Protein AF-A0AAD5HLY4-F1 (afdb_monomer_lite)

Foldseek 3Di:
DAAFALVCLVVQQVQQAKKKFFVLLVVLVVLVVCLVPPQQVDADPPPRDGDPSVVSVVVSVVSVPDQLLPTAMFIWTFHDWDDDPPKIKTKIFTFPDFQQLLPQLAVVLQVLQLVCNGHVDDDDDPSHRTDDDDPVDPVRIDIDINVCRHPVRRGIGGSDGSLNCCVHVVSQCHPQCNSPQKHQAAQPPCDDAGSNHDADPPCHRAIDGDCSNQVADHDPDPCRRPDPVSVVSSCVSCVVSVHHDDGDD

Secondary structure (DSSP, 8-state):
-EEPPGGGHHHHHHTT-EEEEEHHHHHHHHHHHHHHH-GGG---TTTT----HHHHHHHHHHHHTS-GGGS-EEEEEEEEEEEETTEEEEEEEEP--B--GGG--SHHHHHHHHHHHH---SS--TTSSBPPP-TT-GGGEEEEEGGGSSTT-TTEEES--HHHIIIIISTT--TTTTTSSEEE--TT-SSS-BTTBPPPTT-TT-EEE-HHHH--PPPSSHHHHTSHHHHHHHHHHHHHHT-------

Structure (mmCIF, N/CA/C/O backbone):
data_AF-A0AAD5HLY4-F1
#
_entry.id   AF-A0AAD5HLY4-F1
#
loop_
_atom_site.group_PDB
_atom_site.id
_atom_site.type_symbol
_atom_site.label_atom_id
_atom_site.label_alt_id
_atom_site.label_comp_id
_atom_site.label_asym_id
_atom_site.label_entity_id
_atom_site.label_seq_id
_atom_site.pdbx_PDB_ins_code
_atom_site.Cartn_x
_atom_site.Cartn_y
_atom_site.Cartn_z
_atom_site.occupancy
_atom_site.B_iso_or_equiv
_atom_site.auth_seq_id
_atom_site.auth_comp_id
_atom_site.auth_asym_id
_atom_site.auth_atom_id
_atom_site.pdbx_PDB_model_num
ATOM 1 N N . MET A 1 1 ? 7.751 -3.339 1.195 1.00 89.50 1 MET A N 1
ATOM 2 C CA . MET A 1 1 ? 7.416 -2.556 2.411 1.00 89.50 1 MET A CA 1
ATOM 3 C C . MET A 1 1 ? 7.847 -3.244 3.715 1.00 89.50 1 MET A C 1
ATOM 5 O O . MET A 1 1 ? 8.094 -4.446 3.710 1.00 89.50 1 MET A O 1
ATOM 9 N N . LYS A 1 2 ? 7.939 -2.507 4.837 1.00 91.06 2 LYS A N 1
ATOM 10 C CA . LYS A 1 2 ? 8.235 -3.037 6.190 1.00 91.06 2 LYS A CA 1
ATOM 11 C C . LYS A 1 2 ? 7.186 -2.580 7.203 1.00 91.06 2 LYS A C 1
ATOM 13 O O . LYS A 1 2 ? 6.826 -1.409 7.196 1.00 91.06 2 LYS A O 1
ATOM 18 N N . GLN A 1 3 ? 6.742 -3.460 8.096 1.00 92.12 3 GLN A N 1
ATOM 19 C CA . GLN A 1 3 ? 5.826 -3.091 9.180 1.00 92.12 3 GLN A CA 1
ATOM 20 C C . GLN A 1 3 ? 6.470 -2.060 10.116 1.00 92.12 3 GLN A C 1
ATOM 22 O O . GLN A 1 3 ? 7.649 -2.173 10.466 1.00 92.12 3 GLN A O 1
ATOM 27 N N . VAL A 1 4 ? 5.692 -1.054 10.511 1.00 91.19 4 VAL A N 1
ATOM 28 C CA . VAL A 1 4 ? 6.094 -0.069 11.516 1.00 91.19 4 VAL A CA 1
ATOM 29 C C . VAL A 1 4 ? 6.029 -0.708 12.897 1.00 91.19 4 VAL A C 1
ATOM 31 O O . VAL A 1 4 ? 5.014 -1.288 13.268 1.00 91.19 4 VAL A O 1
ATOM 34 N N . THR A 1 5 ? 7.107 -0.569 13.663 1.00 89.69 5 THR A N 1
ATOM 35 C CA . THR A 1 5 ? 7.159 -0.973 15.073 1.00 89.69 5 THR A CA 1
ATOM 36 C C . THR A 1 5 ? 7.051 0.240 15.991 1.00 89.69 5 THR A C 1
ATOM 38 O O . THR A 1 5 ? 7.403 1.354 15.602 1.00 89.69 5 THR A O 1
ATOM 41 N N . ILE A 1 6 ? 6.665 0.019 17.251 1.00 87.56 6 ILE A N 1
ATOM 42 C CA . ILE A 1 6 ? 6.569 1.073 18.280 1.00 87.56 6 ILE A CA 1
ATOM 43 C C . ILE A 1 6 ? 7.863 1.905 18.374 1.00 87.56 6 ILE A C 1
ATOM 45 O O . ILE A 1 6 ? 7.818 3.132 18.395 1.00 87.56 6 ILE A O 1
ATOM 49 N N . SER A 1 7 ? 9.031 1.255 18.332 1.00 89.19 7 SER A N 1
ATOM 50 C CA . SER A 1 7 ? 10.346 1.920 18.369 1.00 89.19 7 SER A CA 1
ATOM 51 C C . SER A 1 7 ? 10.633 2.846 17.179 1.00 89.19 7 SER A C 1
ATOM 53 O O . SER A 1 7 ? 11.580 3.628 17.213 1.00 89.19 7 SER A O 1
ATOM 55 N N . GLN A 1 8 ? 9.850 2.756 16.103 1.00 91.44 8 GLN A N 1
ATOM 56 C CA . GLN A 1 8 ? 10.029 3.547 14.889 1.00 91.44 8 GLN A CA 1
ATOM 57 C C . GLN A 1 8 ? 9.082 4.748 14.808 1.00 91.44 8 GLN A C 1
ATOM 59 O O . GLN A 1 8 ? 9.294 5.589 13.930 1.00 91.44 8 GLN A O 1
ATOM 64 N N . LEU A 1 9 ? 8.083 4.851 15.694 1.00 91.44 9 LEU A N 1
ATOM 65 C CA . LEU A 1 9 ? 7.039 5.881 15.642 1.00 91.44 9 LEU A CA 1
ATOM 66 C C . LEU A 1 9 ? 7.626 7.299 15.650 1.00 91.44 9 LEU A C 1
ATOM 68 O O . LEU A 1 9 ? 7.352 8.088 14.748 1.00 91.44 9 LEU A O 1
ATOM 72 N N . ASP A 1 10 ? 8.531 7.593 16.584 1.00 93.12 10 ASP A N 1
ATOM 73 C CA . ASP A 1 10 ? 9.193 8.900 16.661 1.00 93.12 10 ASP A CA 1
ATOM 74 C C . ASP A 1 10 ? 9.985 9.225 15.384 1.00 93.12 10 ASP A C 1
ATOM 76 O O . ASP A 1 10 ? 10.015 10.364 14.916 1.00 93.12 10 ASP A O 1
ATOM 80 N N . THR A 1 11 ? 10.596 8.212 14.761 1.00 94.12 11 THR A N 1
ATOM 81 C CA . THR A 1 11 ? 11.377 8.398 13.530 1.00 94.12 11 THR A CA 1
ATOM 82 C C . THR A 1 11 ? 10.491 8.736 12.335 1.00 94.12 11 THR A C 1
ATOM 84 O O . THR A 1 11 ? 10.860 9.615 11.551 1.00 94.12 11 THR A O 1
ATOM 87 N N . ILE A 1 12 ? 9.362 8.040 12.164 1.00 94.38 12 ILE A N 1
ATOM 88 C CA . ILE A 1 12 ? 8.452 8.291 11.035 1.00 94.38 12 ILE A CA 1
ATOM 89 C C . ILE A 1 12 ? 7.750 9.644 11.187 1.00 94.38 12 ILE A C 1
ATOM 91 O O . ILE A 1 12 ? 7.640 10.374 10.205 1.00 94.38 12 ILE A O 1
ATOM 95 N N . VAL A 1 13 ? 7.390 10.032 12.416 1.00 94.12 13 VAL A N 1
ATOM 96 C CA . VAL A 1 13 ? 6.802 11.343 12.729 1.00 94.12 13 VAL A CA 1
ATOM 97 C C . VAL A 1 13 ? 7.808 12.460 12.468 1.00 94.12 13 VAL A C 1
ATOM 99 O O . VAL A 1 13 ? 7.514 13.387 11.717 1.00 94.12 13 VAL A O 1
ATOM 102 N N . LYS A 1 14 ? 9.040 12.346 12.983 1.00 94.00 14 LYS A N 1
ATOM 103 C CA . LYS A 1 14 ? 10.099 13.354 12.782 1.00 94.00 14 LYS A CA 1
ATOM 104 C C . LYS A 1 14 ? 10.417 13.604 11.305 1.00 94.00 14 LYS A C 1
ATOM 106 O O . LYS A 1 14 ? 10.842 14.696 10.939 1.00 94.00 14 LYS A O 1
ATOM 111 N N . ARG A 1 15 ? 10.274 12.581 10.462 1.00 93.12 15 ARG A N 1
ATOM 112 C CA . ARG A 1 15 ? 10.523 12.669 9.014 1.00 93.12 15 ARG A CA 1
ATOM 113 C C . ARG A 1 15 ? 9.285 13.049 8.209 1.00 93.12 15 ARG A C 1
ATOM 115 O O . ARG A 1 15 ? 9.420 13.240 7.001 1.00 93.12 15 ARG A O 1
ATOM 122 N N . ASN A 1 16 ? 8.123 13.126 8.857 1.00 92.62 16 ASN A N 1
ATOM 123 C CA . ASN A 1 16 ? 6.821 13.203 8.210 1.00 92.62 16 ASN A CA 1
ATOM 124 C C . ASN A 1 16 ? 6.684 12.153 7.094 1.00 92.62 16 ASN A C 1
ATOM 126 O O . ASN A 1 16 ? 6.222 12.466 5.999 1.00 92.62 16 ASN A O 1
ATOM 130 N N . GLU A 1 17 ? 7.173 10.937 7.355 1.00 94.81 17 GLU A N 1
ATOM 131 C CA . GLU A 1 17 ? 7.284 9.854 6.373 1.00 94.81 17 GLU A CA 1
ATOM 132 C C . GLU A 1 17 ? 5.894 9.440 5.869 1.00 94.81 17 GLU A C 1
ATOM 134 O O . GLU A 1 17 ? 4.930 9.378 6.641 1.00 94.81 17 GLU A O 1
ATOM 139 N N . VAL A 1 18 ? 5.796 9.151 4.570 1.00 95.88 18 VAL A N 1
ATOM 140 C CA . VAL A 1 18 ? 4.594 8.571 3.971 1.00 95.88 18 VAL A CA 1
ATOM 141 C C . VAL A 1 18 ? 4.610 7.067 4.201 1.00 95.88 18 VAL A C 1
ATOM 143 O O . VAL A 1 18 ? 5.587 6.376 3.915 1.00 95.88 18 VAL A O 1
ATOM 146 N N . CYS A 1 19 ? 3.505 6.571 4.732 1.00 96.06 19 CYS A N 1
ATOM 147 C CA . CYS A 1 19 ? 3.284 5.182 5.078 1.00 96.06 19 CYS A CA 1
ATOM 148 C C . CYS A 1 19 ? 2.056 4.649 4.336 1.00 96.06 19 CYS A C 1
ATOM 150 O O . CYS A 1 19 ? 1.200 5.406 3.873 1.00 96.06 19 CYS A O 1
ATOM 152 N N . LEU A 1 20 ? 1.976 3.329 4.236 1.00 96.31 20 LEU A N 1
ATOM 153 C CA . LEU A 1 20 ? 0.827 2.622 3.699 1.00 96.31 20 LEU A CA 1
ATOM 154 C C . LEU A 1 20 ? 0.031 2.068 4.879 1.00 96.31 20 LEU A C 1
ATOM 156 O O . LEU A 1 20 ? 0.574 1.341 5.711 1.00 96.31 20 LEU A O 1
ATOM 160 N N . LEU A 1 21 ? -1.239 2.443 4.963 1.00 95.69 21 LEU A N 1
ATOM 161 C CA . LEU A 1 21 ? -2.163 2.015 6.001 1.00 95.69 21 LEU A CA 1
ATOM 162 C C . LEU A 1 21 ? -3.153 1.004 5.425 1.00 95.69 21 LEU A C 1
ATOM 164 O O . LEU A 1 21 ? -3.868 1.318 4.472 1.00 95.69 21 LEU A O 1
ATOM 168 N N . ASP A 1 22 ? -3.210 -0.182 6.021 1.00 94.88 22 ASP A N 1
ATOM 169 C CA . ASP A 1 22 ? -4.230 -1.196 5.766 1.00 94.88 22 ASP A CA 1
ATOM 170 C C . ASP A 1 22 ? -5.501 -0.843 6.548 1.00 94.88 22 ASP A C 1
ATOM 172 O O . ASP A 1 22 ? -5.607 -1.085 7.755 1.00 94.88 22 ASP A O 1
ATOM 176 N N . MET A 1 23 ? -6.465 -0.221 5.868 1.00 93.19 23 MET A N 1
ATOM 177 C CA . MET A 1 23 ? -7.727 0.182 6.489 1.00 93.19 23 MET A CA 1
ATOM 178 C C . MET A 1 23 ? -8.576 -1.030 6.860 1.00 93.19 23 MET A C 1
ATOM 180 O O . MET A 1 23 ? -9.264 -0.987 7.877 1.00 93.19 23 MET A O 1
ATOM 184 N N . THR A 1 24 ? -8.513 -2.107 6.074 1.00 92.44 24 THR A N 1
ATOM 185 C CA . THR A 1 24 ? -9.269 -3.336 6.338 1.00 92.44 24 THR A CA 1
ATOM 186 C C . THR A 1 24 ? -8.817 -3.953 7.658 1.00 92.44 24 THR A C 1
ATOM 188 O O . THR A 1 24 ? -9.631 -4.133 8.566 1.00 92.44 24 THR A O 1
ATOM 191 N N . HIS A 1 25 ? -7.512 -4.179 7.829 1.00 91.38 25 HIS A N 1
ATOM 192 C CA . HIS A 1 25 ? -6.977 -4.687 9.092 1.00 91.38 25 HIS A CA 1
ATOM 193 C C . HIS A 1 25 ? -7.184 -3.719 10.259 1.00 91.38 25 HIS A C 1
ATOM 195 O O . HIS A 1 25 ? -7.465 -4.173 11.370 1.00 91.38 25 HIS A O 1
ATOM 201 N N . LEU A 1 26 ? -7.078 -2.401 10.040 1.00 91.50 26 LEU A N 1
ATOM 202 C CA . LEU A 1 26 ? -7.375 -1.416 11.083 1.00 91.50 26 LEU A CA 1
ATOM 203 C C . LEU A 1 26 ? -8.807 -1.577 11.605 1.00 91.50 26 LEU A C 1
ATOM 205 O O . LEU A 1 26 ? -9.018 -1.621 12.819 1.00 91.50 26 LEU A O 1
ATOM 209 N N . THR A 1 27 ? -9.778 -1.699 10.699 1.00 90.06 27 THR A N 1
ATOM 210 C CA . THR A 1 27 ? -11.188 -1.900 11.041 1.00 90.06 27 THR A CA 1
ATOM 211 C C . THR A 1 27 ? -11.404 -3.224 11.768 1.00 90.06 27 THR A C 1
ATOM 213 O O . THR A 1 27 ? -12.055 -3.230 12.812 1.00 90.06 27 THR A O 1
ATOM 216 N N . ILE A 1 28 ? -10.817 -4.325 11.288 1.00 90.94 28 ILE A N 1
ATOM 217 C CA . ILE A 1 28 ? -10.913 -5.639 11.945 1.00 90.94 28 ILE A CA 1
ATOM 218 C C . ILE A 1 28 ? -10.385 -5.562 13.381 1.00 90.94 28 ILE A C 1
ATOM 220 O O . ILE A 1 28 ? -11.069 -5.968 14.318 1.00 90.94 28 ILE A O 1
ATOM 224 N N . GLN A 1 29 ? -9.202 -4.977 13.583 1.00 88.94 29 GLN A N 1
ATOM 225 C CA . GLN A 1 29 ? -8.593 -4.859 14.911 1.00 88.94 29 GLN A CA 1
ATOM 226 C C . GLN A 1 29 ? -9.384 -3.936 15.843 1.00 88.94 29 GLN A C 1
ATOM 228 O O . GLN A 1 29 ? -9.479 -4.196 17.046 1.00 88.94 29 GLN A O 1
ATOM 233 N N . PHE A 1 30 ? -9.983 -2.873 15.304 1.00 86.94 30 PHE A N 1
ATOM 234 C CA . PHE A 1 30 ? -10.888 -2.014 16.059 1.00 86.94 30 PHE A CA 1
ATOM 235 C C . PHE A 1 30 ? -12.121 -2.789 16.544 1.00 86.94 30 PHE A C 1
ATOM 237 O O . PHE A 1 30 ? -12.419 -2.771 17.741 1.00 86.94 30 PHE A O 1
ATOM 244 N N . VAL A 1 31 ? -12.797 -3.515 15.647 1.00 88.44 31 VAL A N 1
ATOM 245 C CA . VAL A 1 31 ? -13.983 -4.318 15.986 1.00 88.44 31 VAL A CA 1
ATOM 246 C C . VAL A 1 31 ? -13.622 -5.425 16.974 1.00 88.44 31 VAL A C 1
ATOM 248 O O . VAL A 1 31 ? -14.302 -5.570 17.985 1.00 88.44 31 VAL A O 1
ATOM 251 N N . LYS A 1 32 ? -12.511 -6.140 16.762 1.00 88.75 32 LYS A N 1
ATOM 252 C CA . LYS A 1 32 ? -12.014 -7.186 17.668 1.00 88.75 32 LYS A CA 1
ATOM 253 C C . LYS A 1 32 ? -11.836 -6.676 19.094 1.00 88.75 32 LYS A C 1
ATOM 255 O O . LYS A 1 32 ? -12.294 -7.302 20.045 1.00 88.75 32 LYS A O 1
ATOM 260 N N . ARG A 1 33 ? -11.232 -5.498 19.264 1.00 85.25 33 ARG A N 1
ATOM 261 C CA . ARG A 1 33 ? -11.099 -4.872 20.589 1.00 85.25 33 ARG A CA 1
ATOM 262 C C . ARG A 1 33 ? -12.443 -4.494 21.194 1.00 85.25 33 ARG A C 1
ATOM 264 O O . ARG A 1 33 ? -12.642 -4.699 22.388 1.00 85.25 33 ARG A O 1
ATOM 271 N N . LEU A 1 34 ? -13.350 -3.942 20.392 1.00 86.19 34 LEU A N 1
ATOM 272 C CA . LEU A 1 34 ? -14.680 -3.568 20.861 1.00 86.19 34 LEU A CA 1
ATOM 273 C C . LEU A 1 34 ? -15.459 -4.795 21.350 1.00 86.19 34 LEU A C 1
ATOM 275 O O . LEU A 1 34 ? -16.027 -4.754 22.437 1.00 86.19 34 LEU A O 1
ATOM 279 N N . VAL A 1 35 ? -15.413 -5.895 20.598 1.00 87.19 35 VAL A N 1
ATOM 280 C CA . VAL A 1 35 ? -16.018 -7.183 20.958 1.00 87.19 35 VAL A CA 1
ATOM 281 C C . VAL A 1 35 ? -15.414 -7.746 22.248 1.00 87.19 35 VAL A C 1
ATOM 283 O O . VAL A 1 35 ? -16.162 -8.170 23.122 1.00 87.19 35 VAL A O 1
ATOM 286 N N . ASN A 1 36 ? -14.089 -7.688 22.419 1.00 84.75 36 ASN A N 1
ATOM 287 C CA . ASN A 1 36 ? -13.412 -8.236 23.604 1.00 84.75 36 ASN A CA 1
ATOM 288 C C . ASN A 1 36 ? -13.731 -7.492 24.898 1.00 84.75 36 ASN A C 1
ATOM 290 O O . ASN A 1 36 ? -13.755 -8.094 25.968 1.00 84.75 36 ASN A O 1
ATOM 294 N N . HIS A 1 37 ? -13.927 -6.178 24.817 1.00 82.81 37 HIS A N 1
ATOM 295 C CA . HIS A 1 37 ? -14.143 -5.351 26.001 1.00 82.81 37 HIS A CA 1
ATOM 296 C C . HIS A 1 37 ? -15.617 -5.062 26.265 1.00 82.81 37 HIS A C 1
ATOM 298 O O . HIS A 1 37 ? -16.015 -4.877 27.413 1.00 82.81 37 HIS A O 1
ATOM 304 N N . SER A 1 38 ? -16.430 -4.936 25.219 1.00 79.50 38 SER A N 1
ATOM 305 C CA . SER A 1 38 ? -17.813 -4.472 25.324 1.00 79.50 38 SER A CA 1
ATOM 306 C C . SER A 1 38 ? -18.619 -4.862 24.076 1.00 79.50 38 SER A C 1
ATOM 308 O O . SER A 1 38 ? -19.022 -3.986 23.306 1.00 79.50 38 SER A O 1
ATOM 310 N N . PRO A 1 39 ? -18.923 -6.158 23.870 1.00 72.12 39 PRO A N 1
ATOM 311 C CA . PRO A 1 39 ? -19.647 -6.616 22.679 1.00 72.12 39 PRO A CA 1
ATOM 312 C C . PRO A 1 39 ? -21.056 -6.005 22.586 1.00 72.12 39 PRO A C 1
ATOM 314 O O . PRO A 1 39 ? -21.596 -5.825 21.498 1.00 72.12 39 PRO A O 1
ATOM 317 N N . GLY A 1 40 ? -21.623 -5.577 23.722 1.00 70.50 40 GLY A N 1
ATOM 318 C CA . GLY A 1 40 ? -22.885 -4.839 23.782 1.00 70.50 40 GLY A CA 1
ATOM 319 C C . GLY A 1 40 ? -22.879 -3.461 23.103 1.00 70.50 40 GLY A C 1
ATOM 320 O O . GLY A 1 40 ? -23.954 -2.898 22.894 1.00 70.50 40 GLY A O 1
ATOM 321 N N . ASN A 1 41 ? -21.710 -2.931 22.732 1.00 72.25 41 ASN A N 1
ATOM 322 C CA . ASN A 1 41 ? -21.588 -1.668 22.001 1.00 72.25 41 ASN A CA 1
ATOM 323 C C . ASN A 1 41 ? -21.820 -1.819 20.493 1.00 72.25 41 ASN A C 1
ATOM 325 O O . ASN A 1 41 ? -21.889 -0.809 19.795 1.00 72.25 41 ASN A O 1
ATOM 329 N N . ILE A 1 42 ? -21.954 -3.048 19.982 1.00 77.31 42 ILE A N 1
ATOM 330 C CA . ILE A 1 42 ? -22.309 -3.287 18.585 1.00 77.31 42 ILE A CA 1
ATOM 331 C C . ILE A 1 42 ? -23.747 -3.789 18.527 1.00 77.31 42 ILE A C 1
ATOM 333 O O . ILE A 1 42 ? -24.043 -4.942 18.842 1.00 77.31 42 ILE A O 1
ATOM 337 N N . ALA A 1 43 ? -24.652 -2.896 18.140 1.00 78.56 43 ALA A N 1
ATOM 338 C CA . ALA A 1 43 ? -26.074 -3.183 18.058 1.00 78.56 43 ALA A CA 1
ATOM 339 C C . ALA A 1 43 ? -26.682 -2.621 16.772 1.00 78.56 43 ALA A C 1
ATOM 341 O O . ALA A 1 43 ? -26.204 -1.635 16.206 1.00 78.56 43 ALA A O 1
ATOM 342 N N . THR A 1 44 ? -27.765 -3.243 16.310 1.00 75.19 44 THR A N 1
ATOM 343 C CA . THR A 1 44 ? -28.523 -2.740 15.165 1.00 75.19 44 THR A CA 1
ATOM 344 C C . THR A 1 44 ? -29.189 -1.411 15.508 1.00 75.19 44 THR A C 1
ATOM 346 O O . THR A 1 44 ? -29.778 -1.243 16.578 1.00 75.19 44 THR A O 1
ATOM 349 N N . LYS A 1 45 ? -29.173 -0.473 14.553 1.00 76.69 45 LYS A N 1
ATOM 350 C CA . LYS A 1 45 ? -29.839 0.833 14.696 1.00 76.69 45 LYS A CA 1
ATOM 351 C C . LYS A 1 45 ? -31.342 0.690 14.976 1.00 76.69 45 LYS A C 1
ATOM 353 O O . LYS A 1 45 ? -31.907 1.478 15.724 1.00 76.69 45 LYS A O 1
ATOM 358 N N . GLN A 1 46 ? -31.983 -0.327 14.394 1.00 73.88 46 GLN A N 1
ATOM 359 C CA . GLN A 1 46 ? -33.376 -0.682 14.666 1.00 73.88 46 GLN A CA 1
ATOM 360 C C . GLN A 1 46 ? -33.448 -1.849 15.657 1.00 73.88 46 GLN A C 1
ATOM 362 O O . GLN A 1 46 ? -32.936 -2.935 15.386 1.00 73.88 46 GLN A O 1
ATOM 367 N N . GLY A 1 47 ? -34.094 -1.626 16.802 1.00 72.94 47 GLY A N 1
ATOM 368 C CA . GLY A 1 47 ? -34.405 -2.665 17.790 1.00 72.94 47 GLY A CA 1
ATOM 369 C C . GLY A 1 47 ? -33.269 -3.062 18.736 1.00 72.94 47 GLY A C 1
ATOM 370 O O . GLY A 1 47 ? -33.484 -3.957 19.546 1.00 72.94 47 GLY A O 1
ATOM 371 N N . ASN A 1 48 ? -32.091 -2.422 18.658 1.00 81.38 48 ASN A N 1
ATOM 372 C CA . ASN A 1 48 ? -30.946 -2.669 19.550 1.00 81.38 48 ASN A CA 1
ATOM 373 C C . ASN A 1 48 ? -30.559 -4.161 19.643 1.00 81.38 48 ASN A C 1
ATOM 375 O O . ASN A 1 48 ? -30.145 -4.652 20.696 1.00 81.38 48 ASN A O 1
ATOM 379 N N . LYS A 1 49 ? -30.734 -4.906 18.544 1.00 82.62 49 LYS A N 1
ATOM 380 C CA . LYS A 1 49 ? -30.390 -6.326 18.497 1.00 82.62 49 LYS A CA 1
ATOM 381 C C . LYS A 1 49 ? -28.876 -6.460 18.481 1.00 82.62 49 LYS A C 1
ATOM 383 O O . LYS A 1 49 ? -28.186 -5.695 17.806 1.00 82.62 49 LYS A O 1
ATOM 388 N N . ARG A 1 50 ? -28.374 -7.443 19.219 1.00 84.69 50 ARG A N 1
ATOM 389 C CA . ARG A 1 50 ? -26.947 -7.730 19.367 1.00 84.69 50 ARG A CA 1
ATOM 390 C C . ARG A 1 50 ? -26.688 -9.148 18.894 1.00 84.69 50 ARG A C 1
ATOM 392 O O . ARG A 1 50 ? -27.493 -10.037 19.165 1.00 84.69 50 ARG A O 1
ATOM 399 N N . LEU A 1 51 ? -25.579 -9.341 18.194 1.00 83.50 51 LEU A N 1
ATOM 400 C CA . LEU A 1 51 ? -25.098 -10.684 17.903 1.00 83.50 51 LEU A CA 1
ATOM 401 C C . LEU A 1 51 ? -24.483 -11.288 19.176 1.00 83.50 51 LEU A C 1
ATOM 403 O O . LEU A 1 51 ? -23.852 -10.548 19.942 1.00 83.50 51 LEU A O 1
ATOM 407 N N . PRO A 1 52 ? -24.649 -12.602 19.407 1.00 86.94 52 PRO A N 1
ATOM 408 C CA . PRO A 1 52 ? -23.877 -13.332 20.404 1.00 86.94 52 PRO A CA 1
ATOM 409 C C . PRO A 1 52 ? -22.373 -13.150 20.189 1.00 86.94 52 PRO A C 1
ATOM 411 O O . PRO A 1 52 ? -21.912 -12.901 19.071 1.00 86.94 52 PRO A O 1
ATOM 414 N N . LEU A 1 53 ? -21.602 -13.281 21.267 1.00 85.94 53 LEU A N 1
ATOM 415 C CA . LEU A 1 53 ? -20.151 -13.107 21.230 1.00 85.94 53 LEU A CA 1
ATOM 416 C C . LEU A 1 53 ? -19.491 -14.116 20.276 1.00 85.94 53 LEU A C 1
ATOM 418 O O . LEU A 1 53 ? -18.577 -13.768 19.537 1.00 85.94 53 LEU A O 1
ATOM 422 N N . GLU A 1 54 ? -19.998 -15.342 20.246 1.00 88.38 54 GLU A N 1
ATOM 423 C CA . GLU A 1 54 ? -19.537 -16.442 19.400 1.00 88.38 54 GLU A CA 1
ATOM 424 C C . GLU A 1 54 ? -19.648 -16.086 17.911 1.00 88.38 54 GLU A C 1
ATOM 426 O O . GLU A 1 54 ? -18.693 -16.262 17.159 1.00 88.38 54 GLU A O 1
ATOM 431 N N . MET A 1 55 ? -20.765 -15.473 17.502 1.00 89.88 55 MET A N 1
ATOM 432 C CA . MET A 1 55 ? -20.951 -15.021 16.118 1.00 89.88 55 MET A CA 1
ATOM 433 C C . MET A 1 55 ? -19.974 -13.903 15.744 1.00 89.88 55 MET A C 1
ATOM 435 O O . MET A 1 55 ? -19.492 -13.857 14.615 1.00 89.88 55 MET A O 1
ATOM 439 N N . TRP A 1 56 ? -19.642 -13.007 16.680 1.00 90.19 56 TRP A N 1
ATOM 440 C CA . TRP A 1 56 ? -18.611 -11.997 16.433 1.00 90.19 56 TRP A CA 1
ATOM 441 C C . TRP A 1 56 ? -17.240 -12.619 16.185 1.00 90.19 56 TRP A C 1
ATOM 443 O O . TRP A 1 56 ? -16.520 -12.155 15.302 1.00 90.19 56 TRP A O 1
ATOM 453 N N . TRP A 1 57 ? -16.881 -13.663 16.932 1.00 89.62 57 TRP A N 1
ATOM 454 C CA . TRP A 1 57 ? -15.621 -14.372 16.732 1.00 89.62 57 TRP A CA 1
ATOM 455 C C . TRP A 1 57 ? -15.544 -15.053 15.369 1.00 89.62 57 TRP A C 1
ATOM 457 O O . TRP A 1 57 ? -14.512 -14.947 14.712 1.00 89.62 57 TRP A O 1
ATOM 467 N N . GLU A 1 58 ? -16.632 -15.675 14.913 1.00 92.06 58 GLU A N 1
ATOM 468 C CA . GLU A 1 58 ? -16.705 -16.264 13.571 1.00 92.06 58 GLU A CA 1
ATOM 469 C C . GLU A 1 58 ? -16.562 -15.202 12.474 1.00 92.06 58 GLU A C 1
ATOM 471 O O . GLU A 1 58 ? -15.737 -15.356 11.575 1.00 92.06 58 GLU A O 1
ATOM 476 N N . ILE A 1 59 ? -17.289 -14.083 12.583 1.00 91.06 59 ILE A N 1
ATOM 477 C CA . ILE A 1 59 ? -17.194 -12.965 11.630 1.00 91.06 59 ILE A CA 1
ATOM 478 C C . ILE A 1 59 ? -15.767 -12.412 11.576 1.00 91.06 59 ILE A C 1
ATOM 480 O O . ILE A 1 59 ? -15.245 -12.152 10.492 1.00 91.06 59 ILE A O 1
ATOM 484 N N . LEU A 1 60 ? -15.124 -12.225 12.731 1.00 90.88 60 LEU A N 1
ATOM 485 C CA . LEU A 1 60 ? -13.749 -11.732 12.799 1.00 90.88 60 LEU A CA 1
ATOM 486 C C . LEU A 1 60 ? -12.761 -12.733 12.202 1.00 90.88 60 LEU A C 1
ATOM 488 O O . LEU A 1 60 ? -11.884 -12.314 11.454 1.00 90.88 60 LEU A O 1
ATOM 492 N N . ALA A 1 61 ? -12.925 -14.030 12.470 1.00 90.62 61 ALA A N 1
ATOM 493 C CA . ALA A 1 61 ? -12.101 -15.069 11.860 1.00 90.62 61 ALA A CA 1
ATOM 494 C C . ALA A 1 61 ? -12.241 -15.062 10.330 1.00 90.62 61 ALA A C 1
ATOM 496 O O . ALA A 1 61 ? -11.244 -15.130 9.619 1.00 90.62 61 ALA A O 1
ATOM 497 N N . TRP A 1 62 ? -13.462 -14.907 9.810 1.00 90.75 62 TRP A N 1
ATOM 498 C CA . TRP A 1 62 ? -13.707 -14.804 8.370 1.00 90.75 62 TRP A CA 1
ATOM 499 C C . TRP A 1 62 ? -13.093 -13.543 7.772 1.00 90.75 62 TRP A C 1
ATOM 501 O O . TRP A 1 62 ? -12.455 -13.606 6.724 1.00 90.75 62 TRP A O 1
ATOM 511 N N . ALA A 1 63 ? -13.229 -12.407 8.455 1.00 89.81 63 ALA A N 1
ATOM 512 C CA . ALA A 1 63 ? -12.624 -11.159 8.018 1.00 89.81 63 ALA A CA 1
ATOM 513 C C . ALA A 1 63 ? -11.086 -11.242 8.006 1.00 89.81 63 ALA A C 1
ATOM 515 O O . ALA A 1 63 ? -10.464 -10.742 7.072 1.00 89.81 63 ALA A O 1
ATOM 516 N N . GLU A 1 64 ? -10.471 -11.904 8.990 1.00 87.88 64 GLU A N 1
ATOM 517 C CA . GLU A 1 64 ? -9.018 -12.131 9.063 1.00 87.88 64 GLU A CA 1
ATOM 518 C C . GLU A 1 64 ? -8.499 -13.089 7.971 1.00 87.88 64 GLU A C 1
ATOM 520 O O . GLU A 1 64 ? -7.328 -13.007 7.607 1.00 87.88 64 GLU A O 1
ATOM 525 N N . MET A 1 65 ? -9.354 -13.954 7.411 1.00 87.56 65 MET A N 1
ATOM 526 C CA . MET A 1 65 ? -9.023 -14.821 6.267 1.00 87.56 65 MET A CA 1
ATOM 527 C C . MET A 1 65 ? -9.108 -14.111 4.907 1.00 87.56 65 MET A C 1
ATOM 529 O O . MET A 1 65 ? -8.809 -14.726 3.882 1.00 87.56 65 MET A O 1
ATOM 533 N N . THR A 1 66 ? -9.522 -12.841 4.867 1.00 85.31 66 THR A N 1
ATOM 534 C CA . THR A 1 66 ? -9.616 -12.083 3.613 1.00 85.31 66 THR A CA 1
ATOM 535 C C . THR A 1 66 ? -8.245 -11.999 2.941 1.00 85.31 66 THR A C 1
ATOM 537 O O . THR A 1 66 ? -7.245 -11.678 3.581 1.00 85.31 66 THR A O 1
ATOM 540 N N . ASP A 1 67 ? -8.197 -12.273 1.634 1.00 83.31 67 ASP A N 1
ATOM 541 C CA . ASP A 1 67 ? -6.970 -12.121 0.850 1.00 83.31 67 ASP A CA 1
ATOM 542 C C . ASP A 1 67 ? -6.473 -10.657 0.937 1.00 83.31 67 ASP A C 1
ATOM 544 O O . ASP A 1 67 ? -7.240 -9.737 0.621 1.00 83.31 67 ASP A O 1
ATOM 548 N N . PRO A 1 68 ? -5.198 -10.415 1.312 1.00 81.31 68 PRO A N 1
ATOM 549 C CA . PRO A 1 68 ? -4.593 -9.084 1.351 1.00 81.31 68 PRO A CA 1
ATOM 550 C C . PRO A 1 68 ? -4.742 -8.266 0.061 1.00 81.31 68 PRO A C 1
ATOM 552 O O . PRO A 1 68 ? -4.666 -7.040 0.091 1.00 81.31 68 PRO A O 1
ATOM 555 N N . ASN A 1 69 ? -4.936 -8.903 -1.091 1.00 80.00 69 ASN A N 1
ATOM 556 C CA . ASN A 1 69 ? -5.172 -8.226 -2.366 1.00 80.00 69 ASN A CA 1
ATOM 557 C C . ASN A 1 69 ? -6.559 -7.560 -2.441 1.00 80.00 69 ASN A C 1
ATOM 559 O O . ASN A 1 69 ? -6.738 -6.607 -3.195 1.00 80.00 69 ASN A O 1
ATOM 563 N N . HIS A 1 70 ? -7.513 -7.985 -1.608 1.00 85.31 70 HIS A N 1
ATOM 564 C CA . HIS A 1 70 ? -8.824 -7.347 -1.450 1.00 85.31 70 HIS A CA 1
ATOM 565 C C . HIS A 1 70 ? -8.854 -6.292 -0.336 1.00 85.31 70 HIS A C 1
ATOM 567 O O . HIS A 1 70 ? -9.888 -5.663 -0.093 1.00 85.31 70 HIS A O 1
ATOM 573 N N . HIS A 1 71 ? -7.738 -6.078 0.364 1.00 91.06 71 HIS A N 1
ATOM 574 C CA . HIS A 1 71 ? -7.683 -5.079 1.419 1.00 91.06 71 HIS A CA 1
ATOM 575 C C . HIS A 1 71 ? -7.708 -3.668 0.840 1.00 91.06 71 HIS A C 1
ATOM 577 O O . HIS A 1 71 ? -7.192 -3.377 -0.239 1.00 91.06 71 HIS A O 1
ATOM 583 N N . THR A 1 72 ? -8.303 -2.750 1.596 1.00 93.12 72 THR A N 1
ATOM 584 C CA . THR A 1 72 ? -8.298 -1.337 1.242 1.00 93.12 72 THR A CA 1
ATOM 585 C C . THR A 1 72 ? -7.090 -0.664 1.870 1.00 93.12 72 THR A C 1
ATOM 587 O O . THR A 1 72 ? -7.062 -0.420 3.075 1.00 93.12 72 THR A O 1
ATOM 590 N N . TYR A 1 73 ? -6.117 -0.293 1.043 1.00 94.88 73 TYR A N 1
ATOM 591 C CA . TYR A 1 73 ? -4.959 0.476 1.488 1.00 94.88 73 TYR A CA 1
ATOM 592 C C . TYR A 1 73 ? -5.113 1.974 1.221 1.00 94.88 73 TYR A C 1
ATOM 594 O O . TYR A 1 73 ? -5.803 2.412 0.290 1.00 94.88 73 TYR A O 1
ATOM 602 N N . ARG A 1 74 ? -4.455 2.786 2.052 1.00 94.94 74 ARG A N 1
ATOM 603 C CA . ARG A 1 74 ? -4.358 4.241 1.893 1.00 94.94 74 ARG A CA 1
ATOM 604 C C . ARG A 1 74 ? -2.944 4.728 2.163 1.00 94.94 74 ARG A C 1
ATOM 606 O O . ARG A 1 74 ? -2.315 4.299 3.125 1.00 94.94 74 ARG A O 1
ATOM 613 N N . LEU A 1 75 ? -2.478 5.671 1.347 1.00 95.75 75 LEU A N 1
ATOM 614 C CA . LEU A 1 75 ? -1.289 6.445 1.677 1.00 95.75 75 LEU A CA 1
ATOM 615 C C . LEU A 1 75 ? -1.635 7.453 2.772 1.00 95.75 75 LEU A C 1
ATOM 617 O O . LEU A 1 75 ? -2.615 8.197 2.673 1.00 95.75 75 LEU A O 1
ATOM 621 N N . VAL A 1 76 ? -0.826 7.465 3.822 1.00 94.94 76 VAL A N 1
ATOM 622 C CA . VAL A 1 76 ? -0.985 8.361 4.964 1.00 94.94 76 VAL A CA 1
ATOM 623 C C . VAL A 1 76 ? 0.351 8.985 5.329 1.00 94.94 76 VAL A C 1
ATOM 625 O O . VAL A 1 76 ? 1.400 8.363 5.185 1.00 94.94 76 VAL A O 1
ATOM 628 N N . GLN A 1 77 ? 0.323 10.210 5.831 1.00 94.31 77 GLN A N 1
ATOM 629 C CA . GLN A 1 77 ? 1.496 10.882 6.369 1.00 94.31 77 GLN A CA 1
ATOM 630 C C . GLN A 1 77 ? 1.476 10.817 7.895 1.00 94.31 77 GLN A C 1
ATOM 632 O O . GLN A 1 77 ? 0.476 11.178 8.513 1.00 94.31 77 GLN A O 1
ATOM 637 N N . ALA A 1 78 ? 2.582 10.398 8.510 1.00 93.12 78 ALA A N 1
ATOM 638 C CA . ALA A 1 78 ? 2.751 10.498 9.958 1.00 93.12 78 ALA A CA 1
ATOM 639 C C . ALA A 1 78 ? 2.956 11.970 10.367 1.00 93.12 78 ALA A C 1
ATOM 641 O O . ALA A 1 78 ? 3.885 12.625 9.885 1.00 93.12 78 ALA A O 1
ATOM 642 N N . LEU A 1 79 ? 2.095 12.496 11.242 1.00 91.94 79 LEU A N 1
ATOM 643 C CA . LEU A 1 79 ? 2.112 13.913 11.624 1.00 91.94 79 LEU A CA 1
ATOM 644 C C . LEU A 1 79 ? 2.628 14.143 13.036 1.00 91.94 79 LEU A C 1
ATOM 646 O O . LEU A 1 79 ? 3.533 14.951 13.236 1.00 91.94 79 LEU A O 1
ATOM 650 N N . SER A 1 80 ? 2.047 13.447 14.006 1.00 92.19 80 SER A N 1
ATOM 651 C CA . SER A 1 80 ? 2.354 13.639 15.417 1.00 92.19 80 SER A CA 1
ATOM 652 C C . SER A 1 80 ? 2.118 12.361 16.208 1.00 92.19 80 SER A C 1
ATOM 654 O O . SER A 1 80 ? 1.461 11.423 15.753 1.00 92.19 80 SER A O 1
ATOM 656 N N . LEU A 1 81 ? 2.694 12.337 17.403 1.00 93.06 81 LEU A N 1
ATOM 657 C CA . LEU A 1 81 ? 2.514 11.279 18.378 1.00 93.06 81 LEU A CA 1
ATOM 658 C C . LEU A 1 81 ? 1.987 11.933 19.652 1.00 93.06 81 LEU A C 1
ATOM 660 O O . LEU A 1 81 ? 2.689 12.718 20.282 1.00 93.06 81 LEU A O 1
ATOM 664 N N . GLU A 1 82 ? 0.722 11.678 19.962 1.00 91.69 82 GLU A N 1
ATOM 665 C CA . GLU A 1 82 ? 0.052 12.191 21.154 1.00 91.69 82 GLU A CA 1
ATOM 666 C C . GLU A 1 82 ? 0.281 11.222 22.318 1.00 91.69 82 GLU A C 1
ATOM 668 O O . GLU A 1 82 ? 0.128 10.009 22.157 1.00 91.69 82 GLU A O 1
ATOM 673 N N . GLU A 1 83 ? 0.608 11.744 23.496 1.00 89.94 83 GLU A N 1
ATOM 674 C CA . GLU A 1 83 ? 0.775 10.942 24.709 1.00 89.94 83 GLU A CA 1
ATOM 675 C C . GLU A 1 83 ? -0.458 11.090 25.603 1.00 89.94 83 GLU A C 1
ATOM 677 O O . GLU A 1 83 ? -0.840 12.195 25.984 1.00 89.94 83 GLU A O 1
ATOM 682 N N . HIS A 1 84 ? -1.095 9.964 25.923 1.00 85.19 84 HIS A N 1
ATOM 683 C CA . HIS A 1 84 ? -2.290 9.878 26.762 1.00 85.19 84 HIS A CA 1
ATOM 684 C C . HIS A 1 84 ? -2.025 8.880 27.892 1.00 85.19 84 HIS A C 1
ATOM 686 O O . HIS A 1 84 ? -2.345 7.692 27.798 1.00 85.19 84 HIS A O 1
ATOM 692 N N . GLY A 1 85 ? -1.388 9.360 28.962 1.00 84.44 85 GLY A N 1
ATOM 693 C CA . GLY A 1 85 ? -0.933 8.508 30.062 1.00 84.44 85 GLY A CA 1
ATOM 694 C C . GLY A 1 85 ? 0.125 7.511 29.586 1.00 84.44 85 GLY A C 1
ATOM 695 O O . GLY A 1 85 ? 1.180 7.909 29.106 1.00 84.44 85 GLY A O 1
ATOM 696 N N . THR A 1 86 ? -0.156 6.212 29.703 1.00 81.75 86 THR A N 1
ATOM 697 C CA . THR A 1 86 ? 0.745 5.140 29.240 1.00 81.75 86 THR A CA 1
ATOM 698 C C . THR A 1 86 ? 0.570 4.780 27.764 1.00 81.75 86 THR A C 1
ATOM 700 O O . THR A 1 86 ? 1.331 3.967 27.244 1.00 81.75 86 THR A O 1
ATOM 703 N N . GLN A 1 87 ? -0.427 5.351 27.083 1.00 83.69 87 GLN A N 1
ATOM 704 C CA . GLN A 1 87 ? -0.748 5.050 25.691 1.00 83.69 87 GLN A CA 1
ATOM 705 C C . GLN A 1 87 ? -0.259 6.166 24.769 1.00 83.69 87 GLN A C 1
ATOM 707 O O . GLN A 1 87 ? -0.550 7.341 24.989 1.00 83.69 87 GLN A O 1
ATOM 712 N N . ARG A 1 88 ? 0.420 5.793 23.682 1.00 89.50 88 ARG A N 1
ATOM 713 C CA . ARG A 1 88 ? 0.772 6.713 22.596 1.00 89.50 88 ARG A CA 1
ATOM 714 C C . ARG A 1 88 ? -0.212 6.544 21.441 1.00 89.50 88 ARG A C 1
ATOM 716 O O . ARG A 1 88 ? -0.616 5.431 21.095 1.00 89.50 88 ARG A O 1
ATOM 723 N N . ILE A 1 89 ? -0.621 7.650 20.835 1.00 91.88 89 ILE A N 1
ATOM 724 C CA . ILE A 1 89 ? -1.552 7.673 19.706 1.00 91.88 89 ILE A CA 1
ATOM 725 C C . ILE A 1 89 ? -0.864 8.365 18.539 1.00 91.88 89 ILE A C 1
ATOM 727 O O . ILE A 1 89 ? -0.574 9.558 18.585 1.00 91.88 89 ILE A O 1
ATOM 731 N N . LEU A 1 90 ? -0.596 7.607 17.481 1.00 93.19 90 LEU A N 1
ATOM 732 C CA . LEU A 1 90 ? -0.076 8.137 16.233 1.00 93.19 90 LEU A CA 1
ATOM 733 C C . LEU A 1 90 ? -1.216 8.815 15.470 1.00 93.19 90 LEU A C 1
ATOM 735 O O . LEU A 1 90 ? -2.206 8.166 15.126 1.00 93.19 90 LEU A O 1
ATOM 739 N N . ALA A 1 91 ? -1.063 10.103 15.180 1.00 93.25 91 ALA A N 1
ATOM 740 C CA . ALA A 1 91 ? -1.938 10.817 14.267 1.00 93.25 91 ALA A CA 1
ATOM 741 C C . ALA A 1 91 ? -1.352 10.757 12.853 1.00 93.25 91 ALA A C 1
ATOM 743 O O . ALA A 1 91 ? -0.246 11.243 12.579 1.00 93.25 91 ALA A O 1
ATOM 744 N N . CYS A 1 92 ? -2.114 10.158 11.947 1.00 94.06 92 CYS A N 1
ATOM 745 C CA . CYS A 1 92 ? -1.804 10.083 10.531 1.00 94.06 92 CYS A CA 1
ATOM 746 C C . CYS A 1 92 ? -2.825 10.895 9.743 1.00 94.06 92 CYS A C 1
ATOM 748 O O . CYS A 1 92 ? -4.015 10.782 10.003 1.00 94.06 92 CYS A O 1
ATOM 750 N N . ALA A 1 93 ? -2.398 11.653 8.741 1.00 93.81 93 ALA A N 1
ATOM 751 C CA . ALA A 1 93 ? -3.328 12.290 7.815 1.00 93.81 93 ALA A CA 1
ATOM 752 C C . ALA A 1 93 ? -3.361 11.547 6.483 1.00 93.81 93 ALA A C 1
ATOM 754 O O . ALA A 1 93 ? -2.319 11.171 5.940 1.00 93.81 93 ALA A O 1
ATOM 755 N N . LYS A 1 94 ? -4.562 11.334 5.946 1.00 93.44 94 LYS A N 1
ATOM 756 C CA . LYS A 1 94 ? -4.740 10.685 4.645 1.00 93.44 94 LYS A CA 1
ATOM 757 C C . LYS A 1 94 ? -4.194 11.571 3.527 1.00 93.44 94 LYS A C 1
ATOM 759 O O . LYS A 1 94 ? -4.596 12.723 3.409 1.00 93.44 94 LYS A O 1
ATOM 764 N N . ILE A 1 95 ? -3.359 11.012 2.653 1.00 93.00 95 ILE A N 1
ATOM 765 C CA . ILE A 1 95 ? -2.963 11.688 1.415 1.00 93.00 95 ILE A CA 1
ATOM 766 C C . ILE A 1 95 ? -4.172 11.674 0.465 1.00 93.00 95 ILE A C 1
ATOM 768 O O . ILE A 1 95 ? -4.634 10.592 0.090 1.00 93.00 95 ILE A O 1
ATOM 772 N N . PRO A 1 96 ? -4.730 12.842 0.098 1.00 90.31 96 PRO A N 1
ATOM 773 C CA . PRO A 1 96 ? -5.991 12.901 -0.636 1.00 90.31 96 PRO A CA 1
ATOM 774 C C . PRO A 1 96 ? -5.826 12.545 -2.114 1.00 90.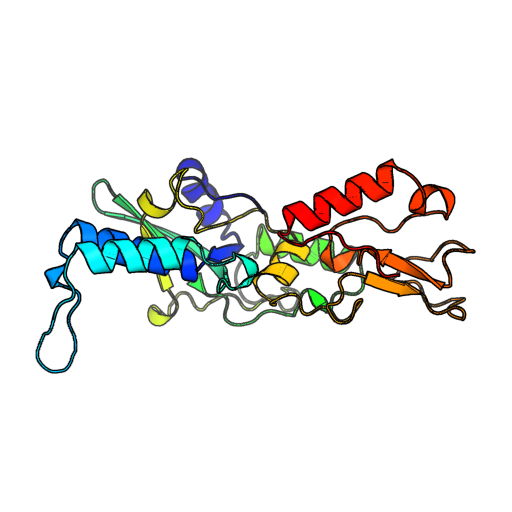31 96 PRO A C 1
ATOM 776 O O . PRO A 1 96 ? -6.738 11.973 -2.707 1.00 90.31 96 PRO A O 1
ATOM 779 N N . LYS A 1 97 ? -4.676 12.891 -2.703 1.00 91.31 97 LYS A N 1
ATOM 780 C CA . LYS A 1 97 ? -4.377 12.695 -4.121 1.00 91.31 97 LYS A CA 1
ATOM 781 C C . LYS A 1 97 ? -2.878 12.527 -4.336 1.00 91.31 97 LYS A C 1
ATOM 783 O O . LYS A 1 97 ? -2.076 13.214 -3.697 1.00 91.31 97 LYS A O 1
ATOM 788 N N . TRP A 1 98 ? -2.526 11.657 -5.271 1.00 94.44 98 TRP A N 1
ATOM 789 C CA . TRP A 1 98 ? -1.172 11.471 -5.772 1.00 94.44 98 TRP A CA 1
ATOM 790 C C . TRP A 1 98 ? -1.192 11.213 -7.278 1.00 94.44 98 TRP A C 1
ATOM 792 O O . TRP A 1 98 ? -2.230 10.866 -7.843 1.00 94.44 98 TRP A O 1
ATOM 802 N N . ASN A 1 99 ? -0.054 11.445 -7.918 1.00 94.19 99 ASN A N 1
ATOM 803 C CA . ASN A 1 99 ? 0.200 11.059 -9.293 1.00 94.19 99 ASN A CA 1
ATOM 804 C C . ASN A 1 99 ? 0.426 9.544 -9.303 1.00 94.19 99 ASN A C 1
ATOM 806 O O . ASN A 1 99 ? 1.281 9.087 -8.541 1.00 94.19 99 ASN A O 1
ATOM 810 N N . PRO A 1 100 ? -0.317 8.776 -10.113 1.00 93.88 100 PRO A N 1
ATOM 811 C CA . PRO A 1 100 ? -0.208 7.326 -10.096 1.00 93.88 100 PRO A CA 1
ATOM 812 C C . PRO A 1 100 ? 1.215 6.851 -10.390 1.00 93.88 100 PRO A C 1
ATOM 814 O O . PRO A 1 100 ? 1.822 7.243 -11.389 1.00 93.88 100 PRO A O 1
ATOM 817 N N . CYS A 1 101 ? 1.734 5.977 -9.534 1.00 94.00 101 CYS A N 1
ATOM 818 C CA . CYS A 1 101 ? 3.001 5.292 -9.744 1.00 94.00 101 CYS A CA 1
ATOM 819 C C . CYS A 1 101 ? 2.975 4.447 -11.023 1.00 94.00 101 CYS A C 1
ATOM 821 O O . CYS A 1 101 ? 3.993 4.348 -11.702 1.00 94.00 101 CYS A O 1
ATOM 823 N N . GLY A 1 102 ? 1.819 3.877 -11.375 1.00 89.75 102 GLY A N 1
ATOM 824 C CA . GLY A 1 102 ? 1.622 3.098 -12.599 1.00 89.75 102 GLY A CA 1
ATOM 825 C C . GLY A 1 102 ? 1.825 3.861 -13.917 1.00 89.75 102 GLY A C 1
ATOM 826 O O . GLY A 1 102 ? 1.801 3.222 -14.968 1.00 89.75 102 GLY A O 1
ATOM 827 N N . LEU A 1 103 ? 2.015 5.187 -13.863 1.00 90.62 103 LEU A N 1
ATOM 828 C CA . LEU A 1 103 ? 2.289 6.076 -15.003 1.00 90.62 103 LEU A CA 1
ATOM 829 C C . LEU A 1 103 ? 3.737 6.588 -15.038 1.00 90.62 103 LEU A C 1
ATOM 831 O O . LEU A 1 103 ? 4.060 7.461 -15.836 1.00 90.62 103 LEU A O 1
ATOM 835 N N . LEU A 1 104 ? 4.604 6.124 -14.136 1.00 89.69 104 LEU A N 1
ATOM 836 C CA . LEU A 1 104 ? 6.017 6.487 -14.187 1.00 89.69 104 LEU A CA 1
ATOM 837 C C . LEU A 1 104 ? 6.668 5.806 -15.393 1.00 89.69 104 LEU A C 1
ATOM 839 O O . LEU A 1 104 ? 6.372 4.651 -15.679 1.00 89.69 104 LEU A O 1
ATOM 843 N N . GLU A 1 105 ? 7.559 6.521 -16.075 1.00 83.25 105 GLU A N 1
ATOM 844 C CA . GLU A 1 105 ? 8.178 6.051 -17.324 1.00 83.25 105 GLU A CA 1
ATOM 845 C C . GLU A 1 105 ? 9.686 5.818 -17.202 1.00 83.25 105 GLU A C 1
ATOM 847 O O . GLU A 1 105 ? 10.274 5.193 -18.075 1.00 83.25 105 GLU A O 1
ATOM 852 N N . THR A 1 106 ? 10.326 6.326 -16.142 1.00 82.62 106 THR A N 1
ATOM 853 C CA . THR A 1 106 ? 11.785 6.272 -15.989 1.00 82.62 106 THR A CA 1
ATOM 854 C C . THR A 1 106 ? 12.206 5.887 -14.579 1.00 82.62 106 THR A C 1
ATOM 856 O O . THR A 1 106 ? 11.525 6.172 -13.584 1.00 82.62 106 THR A O 1
ATOM 859 N N . GLU A 1 107 ? 13.392 5.287 -14.464 1.00 82.88 107 GLU A N 1
ATOM 860 C CA . GLU A 1 107 ? 13.967 4.935 -13.166 1.00 82.88 107 GLU A CA 1
ATOM 861 C C . GLU A 1 107 ? 14.237 6.178 -12.304 1.00 82.88 107 GLU A C 1
ATOM 863 O O . GLU A 1 107 ? 14.015 6.173 -11.092 1.00 82.88 107 GLU A O 1
ATOM 868 N N . GLU A 1 108 ? 14.647 7.286 -12.924 1.00 86.94 108 GLU A N 1
ATOM 869 C CA . GLU A 1 108 ? 14.841 8.555 -12.228 1.00 86.94 108 GLU A CA 1
ATOM 870 C C . GLU A 1 108 ? 13.533 9.054 -11.593 1.00 86.94 108 GLU A C 1
ATOM 872 O O . GLU A 1 108 ? 13.529 9.497 -10.438 1.00 86.94 108 GLU A O 1
ATOM 877 N N . ALA A 1 109 ? 12.407 8.937 -12.305 1.00 89.06 109 ALA A N 1
ATOM 878 C CA . ALA A 1 109 ? 11.094 9.291 -11.776 1.00 89.06 109 ALA A CA 1
ATOM 879 C C . ALA A 1 109 ? 10.711 8.389 -10.589 1.00 89.06 109 ALA A C 1
ATOM 881 O O . ALA A 1 109 ? 10.275 8.893 -9.548 1.00 89.06 109 ALA A O 1
ATOM 882 N N . CYS A 1 110 ? 10.980 7.083 -10.678 1.00 89.44 110 CYS A N 1
ATOM 883 C CA . CYS A 1 110 ? 10.838 6.152 -9.555 1.00 89.44 110 CYS A CA 1
ATOM 884 C C . CYS A 1 110 ? 11.700 6.553 -8.351 1.00 89.44 110 CYS A C 1
ATOM 886 O O . CYS A 1 110 ? 11.210 6.602 -7.219 1.00 89.44 110 CYS A O 1
ATOM 888 N N . ASN A 1 111 ? 12.972 6.884 -8.573 1.00 90.31 111 ASN A N 1
ATOM 889 C CA . ASN A 1 111 ? 13.913 7.299 -7.534 1.00 90.31 111 ASN A CA 1
ATOM 890 C C . ASN A 1 111 ? 13.444 8.589 -6.835 1.00 90.31 111 ASN A C 1
ATOM 892 O O . ASN A 1 111 ? 13.420 8.656 -5.599 1.00 90.31 111 ASN A O 1
ATOM 896 N N . LYS A 1 112 ? 12.979 9.580 -7.605 1.00 91.75 112 LYS A N 1
ATOM 897 C CA . LYS A 1 112 ? 12.369 10.820 -7.093 1.00 91.75 112 LYS A CA 1
ATOM 898 C C . LYS A 1 112 ? 11.112 10.536 -6.267 1.00 91.75 112 LYS A C 1
ATOM 900 O O . LYS A 1 112 ? 10.959 11.092 -5.175 1.00 91.75 112 LYS A O 1
ATOM 905 N N . TYR A 1 113 ? 10.247 9.634 -6.731 1.00 94.38 113 TYR A N 1
ATOM 906 C CA . TYR A 1 113 ? 9.040 9.235 -6.005 1.00 94.38 113 TYR A CA 1
ATOM 907 C C . TYR A 1 113 ? 9.386 8.567 -4.666 1.00 94.38 113 TYR A C 1
ATOM 909 O O . TYR A 1 113 ? 8.879 8.975 -3.616 1.00 94.38 113 TYR A O 1
ATOM 917 N N . ARG A 1 114 ? 10.313 7.597 -4.665 1.00 93.19 114 ARG A N 1
ATOM 918 C CA . ARG A 1 114 ? 10.790 6.909 -3.448 1.00 93.19 114 ARG A CA 1
ATOM 919 C C . ARG A 1 114 ? 11.391 7.887 -2.436 1.00 93.19 114 ARG A C 1
ATOM 921 O O . ARG A 1 114 ? 11.119 7.785 -1.236 1.00 93.19 114 ARG A O 1
ATOM 928 N N . ALA A 1 115 ? 12.177 8.859 -2.902 1.00 92.69 115 ALA A N 1
ATOM 929 C CA . ALA A 1 115 ? 12.727 9.906 -2.046 1.00 92.69 115 ALA A CA 1
ATOM 930 C C . ALA A 1 115 ? 11.615 10.741 -1.386 1.00 92.69 115 ALA A C 1
ATOM 932 O O . ALA A 1 115 ? 11.658 10.969 -0.172 1.00 92.69 115 ALA A O 1
ATOM 933 N N . CYS A 1 116 ? 10.588 11.114 -2.158 1.00 93.69 116 CYS A N 1
ATOM 934 C CA . CYS A 1 116 ? 9.431 11.855 -1.662 1.00 93.69 116 CYS A CA 1
ATOM 935 C C . CYS A 1 116 ? 8.631 11.060 -0.621 1.00 93.69 116 CYS A C 1
ATOM 937 O O . CYS A 1 116 ? 8.267 11.623 0.407 1.00 93.69 116 CYS A O 1
ATOM 939 N N . LEU A 1 117 ? 8.402 9.756 -0.820 1.00 94.44 117 LEU A N 1
ATOM 940 C CA . LEU A 1 117 ? 7.719 8.909 0.172 1.00 94.44 117 LEU A CA 1
ATOM 941 C C . LEU A 1 117 ? 8.468 8.882 1.513 1.00 94.44 117 LEU A C 1
ATOM 943 O O . LEU A 1 117 ? 7.869 8.999 2.581 1.00 94.44 117 LEU A O 1
ATOM 947 N N . LYS A 1 118 ? 9.799 8.773 1.465 1.00 93.19 118 LYS A N 1
ATOM 948 C CA . LYS A 1 118 ? 10.644 8.697 2.665 1.00 93.19 118 LYS A CA 1
ATOM 949 C C . LYS A 1 118 ? 10.706 10.019 3.431 1.00 93.19 118 LYS A C 1
ATOM 951 O O . LYS A 1 118 ? 10.803 10.012 4.660 1.00 93.19 118 LYS A O 1
ATOM 956 N N . ARG A 1 119 ? 10.744 11.143 2.711 1.00 91.94 119 ARG A N 1
ATOM 957 C CA . ARG A 1 119 ? 10.829 12.503 3.260 1.00 91.94 119 ARG A CA 1
ATOM 958 C C . ARG A 1 119 ? 10.110 13.473 2.322 1.00 91.94 119 ARG A C 1
ATOM 960 O O . ARG A 1 119 ? 10.754 14.075 1.465 1.00 91.94 119 ARG A O 1
ATOM 967 N N . PRO A 1 120 ? 8.801 13.685 2.497 1.00 90.12 120 PRO A N 1
ATOM 968 C CA . PRO A 1 120 ? 8.038 14.510 1.567 1.00 90.12 120 PRO A CA 1
ATOM 969 C C . PRO A 1 120 ? 8.359 16.006 1.672 1.00 90.12 120 PRO A C 1
ATOM 971 O O . PRO A 1 120 ? 7.993 16.784 0.789 1.00 90.12 120 PRO A O 1
ATOM 974 N N . GLY A 1 121 ? 9.047 16.434 2.732 1.00 86.75 121 GLY A N 1
ATOM 975 C CA . GLY A 1 121 ? 9.289 17.845 3.017 1.00 86.75 121 GLY A CA 1
ATOM 976 C C . GLY A 1 121 ? 8.029 18.549 3.527 1.00 86.75 121 GLY A C 1
ATOM 977 O O . GLY A 1 121 ? 7.085 17.905 3.980 1.00 86.75 121 GLY A O 1
ATOM 978 N N . LYS A 1 122 ? 8.024 19.884 3.467 1.00 82.44 122 LYS A N 1
ATOM 979 C CA . LYS A 1 122 ? 6.927 20.746 3.941 1.00 82.44 122 LYS A CA 1
ATOM 980 C C . LYS A 1 122 ? 6.436 21.667 2.824 1.00 82.44 122 LYS A C 1
ATOM 982 O O . LYS A 1 122 ? 7.103 21.792 1.799 1.00 82.44 122 LYS A O 1
ATOM 987 N N . GLY A 1 123 ? 5.278 22.294 3.031 1.00 80.06 123 GLY A N 1
ATOM 988 C CA . GLY A 1 123 ? 4.719 23.300 2.123 1.00 80.06 123 GLY A CA 1
ATOM 989 C C . GLY A 1 123 ? 4.330 22.756 0.748 1.00 80.06 123 GLY A C 1
ATOM 990 O O . GLY A 1 123 ? 4.360 21.545 0.507 1.00 80.06 123 GLY A O 1
ATOM 991 N N . GLN A 1 124 ? 3.955 23.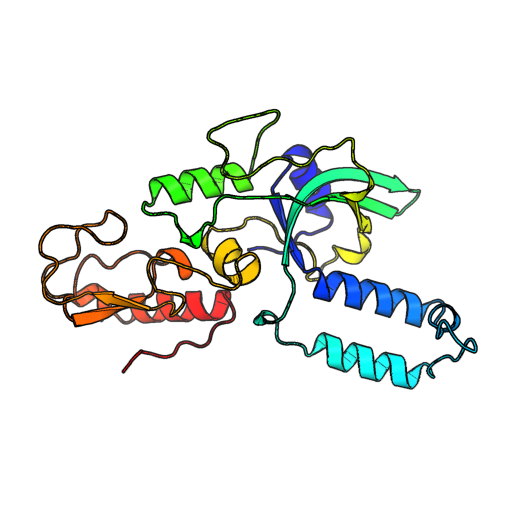658 -0.157 1.00 77.19 124 GLN A N 1
ATOM 992 C CA . GLN A 1 124 ? 3.692 23.305 -1.548 1.00 77.19 124 GLN A CA 1
ATOM 993 C C . GLN A 1 124 ? 5.007 23.058 -2.290 1.00 77.19 124 GLN A C 1
ATOM 995 O O . GLN A 1 124 ? 5.958 23.824 -2.170 1.00 77.19 124 GLN A O 1
ATOM 1000 N N . ASN A 1 125 ? 5.057 21.966 -3.046 1.00 83.19 125 ASN A N 1
ATOM 1001 C CA . ASN A 1 125 ? 6.162 21.656 -3.939 1.00 83.19 125 ASN A CA 1
ATOM 1002 C C . ASN A 1 125 ? 5.558 21.067 -5.222 1.00 83.19 125 ASN A C 1
ATOM 1004 O O . ASN A 1 125 ? 4.993 19.974 -5.142 1.00 83.19 125 ASN A O 1
ATOM 1008 N N . PRO A 1 126 ? 5.657 21.758 -6.373 1.00 80.25 126 PRO A N 1
ATOM 1009 C CA . PRO A 1 126 ? 5.061 21.294 -7.628 1.00 80.25 126 PRO A CA 1
ATOM 1010 C C . PRO A 1 126 ? 5.690 19.991 -8.138 1.00 80.25 126 PRO A C 1
ATOM 1012 O O . PRO A 1 126 ? 5.041 19.241 -8.855 1.00 80.25 126 PRO A O 1
ATOM 1015 N N . ASN A 1 127 ? 6.919 19.683 -7.716 1.00 83.44 127 ASN A N 1
ATOM 1016 C CA . ASN A 1 127 ? 7.623 18.458 -8.095 1.00 83.44 127 ASN A CA 1
ATOM 1017 C C . ASN A 1 127 ? 7.319 17.282 -7.154 1.00 83.44 127 ASN A C 1
ATOM 1019 O O . ASN A 1 127 ? 7.869 16.194 -7.327 1.00 83.44 127 ASN A O 1
ATOM 1023 N N . ARG A 1 128 ? 6.487 17.481 -6.121 1.00 90.69 128 ARG A N 1
ATOM 1024 C CA . ARG A 1 128 ? 6.073 16.392 -5.235 1.00 90.69 128 ARG A CA 1
ATOM 1025 C C . ARG A 1 128 ? 4.976 15.588 -5.933 1.00 90.69 128 ARG A C 1
ATOM 1027 O O . ARG A 1 128 ? 3.978 16.173 -6.343 1.00 90.69 128 ARG A O 1
ATOM 1034 N N . PRO A 1 129 ? 5.077 14.252 -5.977 1.00 91.94 129 PRO A N 1
ATOM 1035 C CA . PRO A 1 129 ? 4.097 13.438 -6.683 1.00 91.94 129 PRO A CA 1
ATOM 1036 C C . PRO A 1 129 ? 2.774 13.279 -5.921 1.00 91.94 129 PRO A C 1
ATOM 1038 O O . PRO A 1 129 ? 1.924 12.499 -6.322 1.00 91.94 129 PRO A O 1
ATOM 1041 N N . PHE A 1 130 ? 2.576 13.978 -4.805 1.00 90.94 130 PHE A N 1
ATOM 1042 C CA . PHE A 1 130 ? 1.347 13.918 -4.027 1.00 90.94 130 PHE A CA 1
ATOM 1043 C C . PHE A 1 130 ? 1.078 15.215 -3.283 1.00 90.94 130 PHE A C 1
ATOM 1045 O O . PHE A 1 130 ? 1.990 15.964 -2.921 1.00 90.94 130 PHE A O 1
ATOM 1052 N N . VAL A 1 131 ? -0.202 15.458 -3.026 1.00 89.69 131 VAL A N 1
ATOM 1053 C CA . VAL A 1 131 ? -0.660 16.614 -2.262 1.00 89.69 131 VAL A CA 1
ATOM 1054 C C . VAL A 1 131 ? -0.509 16.292 -0.782 1.00 89.69 131 VAL A C 1
ATOM 1056 O O . VAL A 1 131 ? -1.022 15.276 -0.311 1.00 89.69 131 VAL A O 1
ATOM 1059 N N . LEU A 1 132 ? 0.210 17.140 -0.044 1.00 87.31 132 LEU A N 1
ATOM 1060 C CA . LEU A 1 132 ? 0.269 16.984 1.405 1.00 87.31 132 LEU A CA 1
ATOM 1061 C C . LEU A 1 132 ? -1.102 17.286 2.018 1.00 87.31 132 LEU A C 1
A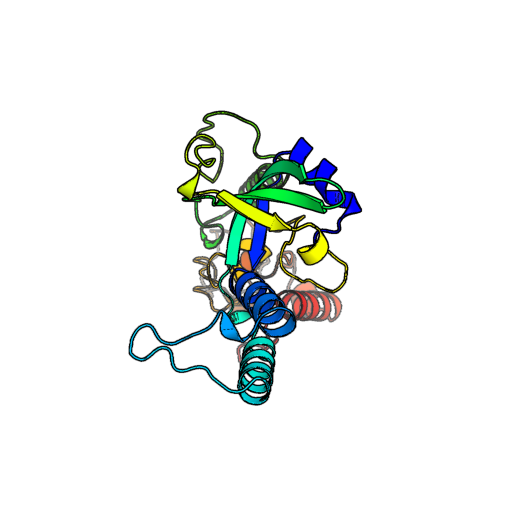TOM 1063 O O . LEU A 1 132 ? -1.767 18.220 1.567 1.00 87.31 132 LEU A O 1
ATOM 1067 N N . PRO A 1 133 ? -1.524 16.509 3.024 1.00 83.94 133 PRO A N 1
ATOM 1068 C CA . PRO A 1 133 ? -2.790 16.741 3.693 1.00 83.94 133 PRO A CA 1
ATOM 1069 C C . PRO A 1 133 ? -2.808 18.095 4.406 1.00 83.94 133 PRO A C 1
ATOM 1071 O O . PRO A 1 133 ? -1.791 18.541 4.942 1.00 83.94 133 PRO A O 1
ATOM 1074 N N . ASP A 1 134 ? -3.985 18.721 4.444 1.00 80.56 134 ASP A N 1
ATOM 1075 C CA . ASP A 1 134 ? -4.219 19.883 5.295 1.00 80.56 134 ASP A CA 1
ATOM 1076 C C . ASP A 1 134 ? -4.269 19.431 6.757 1.00 80.56 134 ASP A C 1
ATOM 1078 O O . ASP A 1 134 ? -5.212 18.772 7.196 1.00 80.56 134 ASP A O 1
ATOM 1082 N N . THR A 1 135 ? -3.235 19.788 7.514 1.00 74.00 135 THR A N 1
ATOM 1083 C CA . THR A 1 135 ? -3.094 19.411 8.922 1.00 74.00 135 THR A CA 1
ATOM 1084 C C . THR A 1 135 ? -4.117 20.086 9.834 1.00 74.00 135 THR A C 1
ATOM 1086 O O . THR A 1 135 ? -4.256 19.668 10.981 1.00 74.00 135 THR A O 1
ATOM 1089 N N . ASN A 1 136 ? -4.832 21.107 9.353 1.00 75.25 136 ASN A N 1
ATOM 1090 C CA . ASN A 1 136 ? -5.887 21.777 10.113 1.00 75.25 136 ASN A CA 1
ATOM 1091 C C . ASN A 1 136 ? -7.234 21.050 10.012 1.00 75.25 136 ASN A C 1
ATOM 1093 O O . ASN A 1 136 ? -8.115 21.273 10.842 1.00 75.25 136 ASN A O 1
ATOM 1097 N N . ASN A 1 137 ? -7.402 20.164 9.026 1.00 76.62 137 ASN A N 1
ATOM 1098 C CA . ASN A 1 137 ? -8.634 19.413 8.842 1.00 76.62 137 ASN A CA 1
ATOM 1099 C C . ASN A 1 137 ? -8.625 18.125 9.681 1.00 76.62 137 ASN A C 1
ATOM 1101 O O . ASN A 1 137 ? -8.109 17.087 9.249 1.00 76.62 137 ASN A O 1
ATOM 1105 N N . GLN A 1 138 ? -9.233 18.184 10.869 1.00 73.00 138 GLN A N 1
ATOM 1106 C CA . GLN A 1 138 ? -9.301 17.038 11.779 1.00 73.00 138 GLN A CA 1
ATOM 1107 C C . GLN A 1 138 ? -10.062 15.836 11.209 1.00 73.00 138 GLN A C 1
ATOM 1109 O O . GLN A 1 138 ? -9.731 14.706 11.564 1.00 73.00 138 GLN A O 1
ATOM 1114 N N . ASP A 1 139 ? -10.991 16.038 10.273 1.00 71.75 139 ASP A N 1
ATOM 1115 C CA . ASP A 1 139 ? -11.761 14.943 9.665 1.00 71.75 139 ASP A CA 1
ATOM 1116 C C . ASP A 1 139 ? -10.895 14.044 8.768 1.00 71.75 139 ASP A C 1
ATOM 1118 O O . ASP A 1 139 ? -11.265 12.915 8.442 1.00 71.75 139 ASP A O 1
ATOM 1122 N N . SER A 1 140 ? -9.712 14.522 8.372 1.00 77.75 140 SER A N 1
ATOM 1123 C CA . SER A 1 140 ? -8.742 13.756 7.584 1.00 77.75 140 SER A CA 1
ATOM 1124 C C . SER A 1 140 ? -7.751 12.948 8.433 1.00 77.75 140 SER A C 1
ATOM 1126 O O . SER A 1 140 ? -6.940 12.190 7.880 1.00 77.75 140 SER A O 1
ATOM 1128 N N . LEU A 1 141 ? -7.810 13.102 9.762 1.00 89.81 141 LEU A N 1
ATOM 1129 C CA . LEU A 1 141 ? -6.903 12.461 10.705 1.00 89.81 141 LEU A CA 1
ATOM 1130 C C . LEU A 1 141 ? -7.393 11.068 11.093 1.00 89.81 141 LEU A C 1
ATOM 1132 O O . LEU A 1 141 ? -8.504 10.858 11.568 1.00 89.81 141 LEU A O 1
ATOM 1136 N N . ILE A 1 142 ? -6.491 10.109 10.964 1.00 91.62 142 ILE A N 1
ATOM 1137 C CA . ILE A 1 142 ? -6.641 8.742 11.428 1.00 91.62 142 ILE A CA 1
ATOM 1138 C C . ILE A 1 142 ? -5.761 8.591 12.664 1.00 91.62 142 ILE A C 1
ATOM 1140 O O . ILE A 1 142 ? -4.537 8.721 12.594 1.00 91.62 142 ILE A O 1
ATOM 1144 N N . LYS A 1 143 ? -6.394 8.311 13.803 1.00 91.44 143 LYS A N 1
ATOM 1145 C CA . LYS A 1 143 ? -5.708 8.078 15.075 1.00 91.44 143 LYS A CA 1
ATOM 1146 C C . LYS A 1 143 ? -5.484 6.587 15.288 1.00 91.44 143 LYS A C 1
ATOM 1148 O O . LYS A 1 143 ? -6.435 5.814 15.386 1.00 91.44 143 LYS A O 1
ATOM 1153 N N . ILE A 1 144 ? -4.222 6.190 15.390 1.00 90.81 144 ILE A N 1
ATOM 1154 C CA . ILE A 1 144 ? -3.804 4.799 15.558 1.00 90.81 144 ILE A CA 1
ATOM 1155 C C . ILE A 1 144 ? -3.142 4.665 16.923 1.00 90.81 144 ILE A C 1
ATOM 1157 O O . ILE A 1 144 ? -2.106 5.267 17.192 1.00 90.81 144 ILE A O 1
ATOM 1161 N N . LYS A 1 145 ? -3.738 3.861 17.802 1.00 87.69 145 LYS A N 1
ATOM 1162 C CA . LYS A 1 145 ? -3.132 3.534 19.097 1.00 87.69 145 LYS A CA 1
ATOM 1163 C C . LYS A 1 145 ? -1.858 2.717 18.878 1.00 87.69 145 LYS A C 1
ATOM 1165 O O . LYS A 1 145 ? -1.868 1.776 18.096 1.00 87.69 145 LYS A O 1
ATOM 1170 N N . ASP A 1 146 ? -0.795 3.009 19.610 1.00 81.50 146 ASP A N 1
ATOM 1171 C CA . ASP A 1 146 ? 0.488 2.292 19.556 1.00 81.50 146 ASP A CA 1
ATOM 1172 C C . ASP A 1 146 ? 0.376 0.769 19.742 1.00 81.50 146 ASP A C 1
ATOM 1174 O O . ASP A 1 146 ? 1.059 -0.005 19.076 1.00 81.50 146 ASP A O 1
ATOM 1178 N N . SER A 1 147 ? -0.552 0.321 20.579 1.00 77.50 147 SER A N 1
ATOM 1179 C CA . SER A 1 147 ? -0.906 -1.087 20.777 1.00 77.50 147 SER A CA 1
ATOM 1180 C C . SER A 1 147 ? -1.424 -1.777 19.501 1.00 77.50 147 SER A C 1
ATOM 1182 O O . SER A 1 147 ? -1.490 -2.999 19.464 1.00 77.50 147 SER A O 1
ATOM 1184 N N . LEU A 1 148 ? -1.822 -1.016 18.474 1.00 77.88 148 LEU A N 1
ATOM 1185 C CA . LEU A 1 148 ? -2.176 -1.479 17.121 1.00 77.88 148 LEU A CA 1
ATOM 1186 C C . LEU A 1 148 ? -1.000 -1.372 16.129 1.00 77.88 148 LEU A C 1
ATOM 1188 O O . LEU A 1 148 ? -1.167 -1.616 14.937 1.00 77.88 148 LEU A O 1
ATOM 1192 N N . THR A 1 149 ? 0.184 -0.993 16.611 1.00 67.06 149 THR A N 1
ATOM 1193 C CA . THR A 1 149 ? 1.456 -0.926 15.865 1.00 67.06 149 THR A CA 1
ATOM 1194 C C . THR A 1 149 ? 2.523 -1.857 16.470 1.00 67.06 149 THR A C 1
ATOM 1196 O O . THR A 1 149 ? 3.725 -1.692 16.256 1.00 67.06 149 THR A O 1
ATOM 1199 N N . GLY A 1 150 ? 2.082 -2.838 17.265 1.00 63.00 150 GLY A N 1
ATOM 1200 C CA . GLY A 1 150 ? 2.916 -3.901 17.826 1.00 63.00 150 GLY A CA 1
ATOM 1201 C C . GLY A 1 150 ? 3.353 -4.931 16.777 1.00 63.00 150 GLY A C 1
ATOM 1202 O O . GLY A 1 150 ? 2.965 -4.851 15.613 1.00 63.00 150 GLY A O 1
ATOM 1203 N N . ARG A 1 151 ? 4.167 -5.916 17.191 1.00 60.34 151 ARG A N 1
ATOM 1204 C CA . ARG A 1 151 ? 4.707 -6.963 16.294 1.00 60.34 151 ARG A CA 1
ATOM 1205 C C . ARG A 1 151 ? 3.621 -7.723 15.533 1.00 60.34 151 ARG A C 1
ATOM 1207 O O . ARG A 1 151 ? 3.816 -8.014 14.360 1.00 60.34 151 ARG A O 1
ATOM 1214 N N . ASP A 1 152 ? 2.474 -7.954 16.158 1.00 65.19 152 ASP A N 1
ATOM 1215 C CA . ASP A 1 152 ? 1.432 -8.816 15.590 1.00 65.19 152 ASP A CA 1
ATOM 1216 C C . ASP A 1 152 ? 0.413 -8.053 14.726 1.00 65.19 152 ASP A C 1
ATOM 1218 O O . ASP A 1 152 ? -0.418 -8.651 14.048 1.00 65.19 152 ASP A O 1
ATOM 1222 N N . SER A 1 153 ? 0.479 -6.719 14.707 1.00 71.81 153 SER A N 1
ATOM 1223 C CA . SER A 1 153 ? -0.494 -5.866 14.021 1.00 71.81 153 SER A CA 1
ATOM 1224 C C . SER A 1 153 ? 0.072 -5.301 12.714 1.00 71.81 153 SER A C 1
ATOM 1226 O O . SER A 1 153 ? 0.744 -4.266 12.697 1.00 71.81 153 SER A O 1
ATOM 1228 N N . LYS A 1 154 ? -0.236 -5.976 11.602 1.00 83.56 154 LYS A N 1
ATOM 1229 C CA . LYS A 1 154 ? 0.164 -5.630 10.223 1.00 83.56 154 LYS A CA 1
ATOM 1230 C C . LYS A 1 154 ? -0.694 -4.506 9.617 1.00 83.56 154 LYS A C 1
ATOM 1232 O O . LYS A 1 154 ? -1.309 -4.683 8.573 1.00 83.56 154 LYS A O 1
ATOM 1237 N N . ILE A 1 155 ? -0.777 -3.365 10.300 1.00 91.75 155 ILE A N 1
ATOM 1238 C CA . ILE A 1 155 ? -1.699 -2.277 9.925 1.00 91.75 155 ILE A CA 1
ATOM 1239 C C . ILE A 1 155 ? -0.972 -1.136 9.210 1.00 91.75 155 ILE A C 1
ATOM 1241 O O . ILE A 1 155 ? -1.485 -0.585 8.242 1.00 91.75 155 ILE A O 1
ATOM 1245 N N . LEU A 1 156 ? 0.232 -0.783 9.662 1.00 94.12 156 LEU A N 1
ATOM 1246 C CA . LEU A 1 156 ? 0.984 0.352 9.134 1.00 94.12 156 LEU A CA 1
ATOM 1247 C C . LEU A 1 156 ? 2.341 -0.100 8.598 1.00 94.12 156 LEU A C 1
ATOM 1249 O O . LEU A 1 156 ? 3.110 -0.765 9.296 1.00 94.12 156 LEU A O 1
ATOM 1253 N N . PHE A 1 157 ? 2.651 0.308 7.372 1.00 94.56 157 PHE A N 1
ATOM 1254 C CA . PHE A 1 157 ? 3.871 -0.067 6.672 1.00 94.56 157 PHE A CA 1
ATOM 1255 C C . PHE A 1 157 ? 4.651 1.162 6.212 1.00 94.56 157 PHE A C 1
ATOM 1257 O O . PHE A 1 157 ? 4.087 2.151 5.752 1.00 94.56 157 PHE A O 1
ATOM 1264 N N . ARG A 1 158 ? 5.974 1.074 6.308 1.00 94.50 158 ARG A N 1
ATOM 1265 C CA . ARG A 1 158 ? 6.941 2.102 5.921 1.00 94.50 158 ARG A CA 1
ATOM 1266 C C . ARG A 1 158 ? 7.943 1.568 4.903 1.00 94.50 158 ARG A C 1
ATOM 1268 O O . ARG A 1 158 ? 7.909 0.384 4.554 1.00 94.50 158 ARG A O 1
ATOM 1275 N N . ALA A 1 159 ? 8.894 2.424 4.512 1.00 93.50 159 ALA A N 1
ATOM 1276 C CA . ALA A 1 159 ? 9.923 2.092 3.525 1.00 93.50 159 ALA A CA 1
ATOM 1277 C C . ALA A 1 159 ? 9.289 1.505 2.252 1.00 93.50 159 ALA A C 1
ATOM 1279 O O . ALA A 1 159 ? 9.609 0.391 1.835 1.00 93.50 159 ALA A O 1
ATOM 1280 N N . LEU A 1 160 ? 8.314 2.247 1.727 1.00 94.75 160 LEU A N 1
ATOM 1281 C CA . LEU A 1 160 ? 7.537 1.869 0.557 1.00 94.75 160 LEU A CA 1
ATOM 1282 C C . LEU A 1 160 ? 8.392 1.990 -0.710 1.00 94.75 160 LEU A C 1
ATOM 1284 O O . LEU A 1 160 ? 9.105 2.984 -0.883 1.00 94.75 160 LEU A O 1
ATOM 1288 N N . SER A 1 161 ? 8.300 0.997 -1.590 1.00 93.12 161 SER A N 1
ATOM 1289 C CA . SER A 1 161 ? 8.723 1.103 -2.987 1.00 93.12 161 SER A CA 1
ATOM 1290 C C . SER A 1 161 ? 7.577 1.611 -3.868 1.00 93.12 161 SER A C 1
ATOM 1292 O O . SER A 1 161 ? 6.430 1.716 -3.431 1.00 93.12 161 SER A O 1
ATOM 1294 N N . VAL A 1 162 ? 7.890 1.924 -5.125 1.00 93.75 162 VAL A N 1
ATOM 1295 C CA . VAL A 1 162 ? 6.885 2.269 -6.144 1.00 93.75 162 VAL A CA 1
ATOM 1296 C C . VAL A 1 162 ? 5.927 1.092 -6.355 1.00 93.75 162 VAL A C 1
ATOM 1298 O O . VAL A 1 162 ? 4.714 1.271 -6.284 1.00 93.75 162 VAL A O 1
ATOM 1301 N N . SER A 1 163 ? 6.463 -0.123 -6.462 1.00 93.31 163 SER A N 1
ATOM 1302 C CA . SER A 1 163 ? 5.701 -1.369 -6.581 1.00 93.31 163 SER A CA 1
ATOM 1303 C C . SER A 1 163 ? 4.760 -1.632 -5.402 1.00 93.31 163 SER A C 1
ATOM 1305 O O . SER A 1 163 ? 3.645 -2.113 -5.603 1.00 93.31 163 SER A O 1
ATOM 1307 N N . ASP A 1 164 ? 5.154 -1.280 -4.169 1.00 94.19 164 ASP A N 1
ATOM 1308 C CA . ASP A 1 164 ? 4.263 -1.371 -3.001 1.00 94.19 164 ASP A CA 1
ATOM 1309 C C . ASP A 1 164 ? 3.038 -0.445 -3.174 1.00 94.19 164 ASP A C 1
ATOM 1311 O O . ASP A 1 164 ? 1.910 -0.833 -2.870 1.00 94.19 164 ASP A O 1
ATOM 1315 N N . VAL A 1 165 ? 3.244 0.780 -3.679 1.00 95.38 165 VAL A N 1
ATOM 1316 C CA . VAL A 1 165 ? 2.156 1.739 -3.934 1.00 95.38 165 VAL A CA 1
ATOM 1317 C C . VAL A 1 165 ? 1.251 1.238 -5.058 1.00 95.38 165 VAL A C 1
ATOM 1319 O O . VAL A 1 165 ? 0.036 1.198 -4.868 1.00 95.38 165 VAL A O 1
ATOM 1322 N N . ILE A 1 166 ? 1.827 0.785 -6.175 1.00 94.44 166 ILE A N 1
ATOM 1323 C CA . ILE A 1 166 ? 1.068 0.258 -7.316 1.00 94.44 166 ILE A CA 1
ATOM 1324 C C . ILE A 1 166 ? 0.213 -0.930 -6.875 1.00 94.44 166 ILE A C 1
ATOM 1326 O O . ILE A 1 166 ? -1.002 -0.927 -7.041 1.00 94.44 166 ILE A O 1
ATOM 1330 N N . SER A 1 167 ? 0.833 -1.950 -6.278 1.00 92.06 167 SER A N 1
ATOM 1331 C CA . SER A 1 167 ? 0.148 -3.196 -5.910 1.00 92.06 167 SER A CA 1
ATOM 1332 C C . SER A 1 167 ? -0.952 -3.005 -4.868 1.00 92.06 167 SER A C 1
ATOM 1334 O O . SER A 1 167 ? -1.973 -3.685 -4.936 1.00 92.06 167 SER A O 1
ATOM 1336 N N . ARG A 1 168 ? -0.772 -2.085 -3.911 1.00 92.88 168 ARG A N 1
ATOM 1337 C CA . ARG A 1 168 ? -1.675 -1.949 -2.760 1.00 92.88 168 ARG A CA 1
ATOM 1338 C C . ARG A 1 168 ? -2.575 -0.722 -2.826 1.00 92.88 168 ARG A C 1
ATOM 1340 O O . ARG A 1 168 ? -3.783 -0.842 -2.644 1.00 92.88 168 ARG A O 1
ATOM 1347 N N . ALA A 1 169 ? -2.012 0.463 -3.053 1.00 93.81 169 ALA A N 1
ATOM 1348 C CA . ALA A 1 169 ? -2.775 1.712 -3.054 1.00 93.81 169 ALA A CA 1
ATOM 1349 C C . ALA A 1 169 ? -3.498 1.961 -4.387 1.00 93.81 169 ALA A C 1
ATOM 1351 O O . ALA A 1 169 ? -4.584 2.539 -4.380 1.00 93.81 169 ALA A O 1
ATOM 1352 N N . GLU A 1 170 ? -2.922 1.501 -5.499 1.00 93.88 170 GLU A N 1
ATOM 1353 C CA . GLU A 1 170 ? -3.445 1.691 -6.865 1.00 93.88 170 GLU A CA 1
ATOM 1354 C C . GLU A 1 170 ? -4.070 0.410 -7.433 1.00 93.88 170 GLU A C 1
ATOM 1356 O O . GLU A 1 170 ? -4.364 0.340 -8.618 1.00 93.88 170 GLU A O 1
ATOM 1361 N N . LYS A 1 171 ? -4.278 -0.619 -6.595 1.00 90.12 171 LYS A N 1
ATOM 1362 C CA . LYS A 1 171 ? -4.910 -1.905 -6.967 1.00 90.12 171 LYS A CA 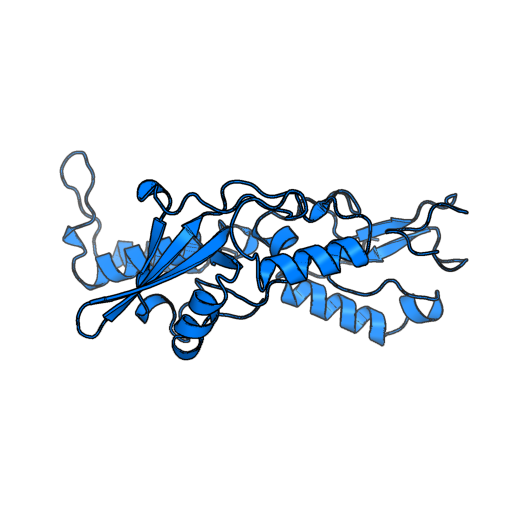1
ATOM 1363 C C . LYS A 1 171 ? -4.267 -2.606 -8.166 1.00 90.12 171 LYS A C 1
ATOM 1365 O O . LYS A 1 171 ? -4.881 -3.422 -8.841 1.00 90.12 171 LYS A O 1
ATOM 1370 N N . GLY A 1 172 ? -3.009 -2.292 -8.405 1.00 90.12 172 GLY A N 1
ATOM 1371 C CA . GLY A 1 172 ? -2.222 -2.817 -9.486 1.00 90.12 172 GLY A CA 1
ATOM 1372 C C . GLY A 1 172 ? -2.402 -2.177 -10.846 1.00 90.12 172 GLY A C 1
ATOM 1373 O O . GLY A 1 172 ? -1.815 -2.682 -11.798 1.00 90.12 172 GLY A O 1
ATOM 1374 N N . GLU A 1 173 ? -3.076 -1.039 -10.931 1.00 91.19 173 GLU A N 1
ATOM 1375 C CA . GLU A 1 173 ? -3.138 -0.265 -12.164 1.00 91.19 173 GLU A CA 1
ATOM 1376 C C . GLU A 1 173 ? -1.731 0.154 -12.609 1.00 91.19 173 GLU A C 1
ATOM 1378 O O . GLU A 1 173 ? -1.000 0.850 -11.903 1.00 91.19 173 GLU A O 1
ATOM 1383 N N . CYS A 1 174 ? -1.322 -0.315 -13.784 1.00 90.62 174 CYS A N 1
ATOM 1384 C CA . CYS A 1 174 ? -0.049 0.048 -14.386 1.00 90.62 174 CYS A CA 1
ATOM 1385 C C . CYS A 1 174 ? -0.201 0.127 -15.897 1.00 90.62 174 CYS A C 1
ATOM 1387 O O . CYS A 1 174 ? -0.574 -0.856 -16.534 1.00 90.62 174 CYS A O 1
ATOM 1389 N N . PHE A 1 175 ? 0.139 1.284 -16.459 1.00 86.12 175 PHE A N 1
ATOM 1390 C CA . PHE A 1 175 ? 0.046 1.527 -17.892 1.00 86.12 175 PHE A CA 1
ATOM 1391 C C . PHE A 1 175 ? 1.046 0.676 -18.680 1.00 86.12 175 PHE A C 1
ATOM 1393 O O . PHE A 1 175 ? 0.683 0.096 -19.696 1.00 86.12 175 PHE A O 1
ATOM 1400 N N . LEU A 1 176 ? 2.266 0.509 -18.155 1.00 83.31 176 LEU A N 1
ATOM 1401 C CA . LEU A 1 176 ? 3.347 -0.232 -18.816 1.00 83.31 176 LEU A CA 1
ATOM 1402 C C . LEU A 1 176 ? 3.003 -1.701 -19.117 1.00 83.31 176 LEU A C 1
ATOM 1404 O O . LEU A 1 176 ? 3.468 -2.255 -20.106 1.00 83.31 176 LEU A O 1
ATOM 1408 N N . CYS A 1 177 ? 2.219 -2.343 -18.251 1.00 86.88 177 CYS A N 1
ATOM 1409 C CA . CYS A 1 177 ? 1.853 -3.758 -18.385 1.00 86.88 177 CYS A CA 1
ATOM 1410 C C . CYS A 1 177 ? 0.348 -3.986 -18.512 1.00 86.88 177 CYS A C 1
ATOM 1412 O O . CYS A 1 177 ? -0.097 -5.111 -18.336 1.00 86.88 177 CYS A O 1
ATOM 1414 N N . ALA A 1 178 ? -0.447 -2.926 -18.691 1.00 85.06 178 ALA A N 1
ATOM 1415 C CA . ALA A 1 178 ? -1.910 -2.989 -18.622 1.00 85.06 178 ALA A CA 1
ATOM 1416 C C . ALA A 1 178 ? -2.453 -3.738 -17.380 1.00 85.06 178 ALA A C 1
ATOM 1418 O O . ALA A 1 178 ? -3.540 -4.303 -17.404 1.00 85.06 178 ALA A O 1
ATOM 1419 N N . SER A 1 179 ? -1.724 -3.684 -16.260 1.00 86.69 179 SER A N 1
ATOM 1420 C CA . SER A 1 179 ? -1.988 -4.420 -15.007 1.00 86.69 179 SER A CA 1
ATOM 1421 C C . SER A 1 179 ? -1.712 -5.934 -15.026 1.00 86.69 179 SER A C 1
ATOM 1423 O O . SER A 1 179 ? -1.804 -6.557 -13.968 1.00 86.69 179 SER A O 1
ATOM 1425 N N . ASP A 1 180 ? -1.262 -6.511 -16.144 1.00 85.12 180 ASP A N 1
ATOM 1426 C CA . ASP A 1 180 ? -0.951 -7.947 -16.271 1.00 85.12 180 ASP A CA 1
ATOM 1427 C C . ASP A 1 180 ? 0.333 -8.350 -15.541 1.00 85.12 180 ASP A C 1
ATOM 1429 O O . ASP A 1 180 ? 0.590 -9.528 -15.311 1.00 85.12 180 ASP A O 1
ATOM 1433 N N . ARG A 1 181 ? 1.156 -7.365 -15.157 1.00 88.44 181 ARG A N 1
ATOM 1434 C CA . ARG A 1 181 ? 2.492 -7.536 -14.545 1.00 88.44 181 ARG A CA 1
ATOM 1435 C C . ARG A 1 181 ? 3.529 -8.178 -15.444 1.00 88.44 181 ARG A C 1
ATOM 1437 O O . ARG A 1 181 ? 4.680 -8.306 -15.032 1.00 88.44 181 ARG A O 1
ATOM 1444 N N . TRP A 1 182 ? 3.134 -8.478 -16.665 1.00 86.38 182 TRP A N 1
ATOM 1445 C CA . TRP A 1 182 ? 3.971 -8.936 -17.745 1.00 86.38 182 TRP A CA 1
ATOM 1446 C C . TRP A 1 182 ? 3.893 -7.913 -18.863 1.00 86.38 182 TRP A C 1
ATOM 1448 O O . TRP A 1 182 ? 2.829 -7.379 -19.169 1.00 86.38 182 TRP A O 1
ATOM 1458 N N . CYS A 1 183 ? 5.040 -7.601 -19.436 1.00 83.56 183 CYS A N 1
ATOM 1459 C CA . CYS A 1 183 ? 5.156 -6.711 -20.569 1.00 83.56 183 CYS A CA 1
ATOM 1460 C C . CYS A 1 183 ? 5.521 -7.553 -21.779 1.00 83.56 183 CYS A C 1
ATOM 1462 O O . CYS A 1 183 ? 6.569 -8.196 -21.802 1.00 83.56 183 CYS A O 1
ATOM 1464 N N . PHE A 1 184 ? 4.632 -7.556 -22.766 1.00 77.62 184 PHE A N 1
ATOM 1465 C CA . PHE A 1 184 ? 4.886 -8.185 -24.051 1.00 77.62 184 PHE A CA 1
ATOM 1466 C C . PHE A 1 184 ? 5.656 -7.203 -24.915 1.00 77.62 184 PHE A C 1
ATOM 1468 O O . PHE A 1 184 ? 5.167 -6.110 -25.195 1.00 77.62 184 PHE A O 1
ATOM 1475 N N . LEU A 1 185 ? 6.861 -7.590 -25.315 1.00 71.00 185 LEU A N 1
ATOM 1476 C CA . LEU A 1 185 ? 7.693 -6.774 -26.185 1.00 71.00 185 LEU A CA 1
ATOM 1477 C C . LEU A 1 185 ? 7.272 -7.039 -27.636 1.00 71.00 185 LEU A C 1
ATOM 1479 O O . LEU A 1 185 ? 7.490 -8.154 -28.128 1.00 71.00 185 LEU A O 1
ATOM 1483 N N . PRO A 1 186 ? 6.640 -6.074 -28.333 1.00 61.12 186 PRO A N 1
ATOM 1484 C CA . PRO A 1 186 ? 6.230 -6.281 -29.715 1.00 61.12 186 PRO A CA 1
ATOM 1485 C C . PRO A 1 186 ? 7.468 -6.478 -30.593 1.00 61.12 186 PRO A C 1
ATOM 1487 O O . PRO A 1 186 ? 8.529 -5.921 -30.313 1.00 61.12 186 PRO A O 1
ATOM 1490 N N . ARG A 1 187 ? 7.340 -7.275 -31.660 1.00 55.50 187 ARG A N 1
ATOM 1491 C CA . ARG A 1 187 ? 8.479 -7.668 -32.510 1.00 55.50 187 ARG A CA 1
ATOM 1492 C C . ARG A 1 187 ? 9.166 -6.508 -33.241 1.00 55.50 187 ARG A C 1
ATOM 1494 O O . ARG A 1 187 ? 10.306 -6.681 -33.649 1.00 55.50 187 ARG A O 1
ATOM 1501 N N . ASP A 1 188 ? 8.507 -5.355 -33.343 1.00 55.00 188 ASP A N 1
ATOM 1502 C CA . ASP A 1 188 ? 8.891 -4.278 -34.264 1.00 55.00 188 ASP A CA 1
ATOM 1503 C C . ASP A 1 188 ? 9.386 -2.992 -33.564 1.00 55.00 188 ASP A C 1
ATOM 1505 O O . ASP A 1 188 ? 9.555 -1.962 -34.214 1.00 55.00 188 ASP A O 1
ATOM 1509 N N . TYR A 1 189 ? 9.615 -3.013 -32.244 1.00 53.81 189 TYR A N 1
ATOM 1510 C CA . TYR A 1 189 ? 10.202 -1.869 -31.532 1.00 53.81 189 TYR A CA 1
ATOM 1511 C C . TYR A 1 189 ? 11.730 -1.905 -31.639 1.00 53.81 189 TYR A C 1
ATOM 1513 O O . TYR A 1 189 ? 12.403 -2.488 -30.792 1.00 53.81 189 TYR A O 1
ATOM 1521 N N . GLU A 1 190 ? 12.275 -1.297 -32.694 1.00 50.38 190 GLU A N 1
ATOM 1522 C CA . GLU A 1 190 ? 13.730 -1.201 -32.882 1.00 50.38 190 GLU A CA 1
ATOM 1523 C C . GLU A 1 190 ? 14.383 -0.004 -32.165 1.00 50.38 190 GLU A C 1
ATOM 1525 O O . GLU A 1 190 ? 15.587 -0.064 -31.949 1.00 50.38 190 GLU A O 1
ATOM 1530 N N . ASP A 1 191 ? 13.640 1.024 -31.720 1.00 50.25 191 ASP A N 1
ATOM 1531 C CA . ASP A 1 191 ? 14.279 2.260 -31.212 1.00 50.25 191 ASP A CA 1
ATOM 1532 C C . ASP A 1 191 ? 13.651 2.926 -29.967 1.00 50.25 191 ASP A C 1
ATOM 1534 O O . ASP A 1 191 ? 14.353 3.647 -29.253 1.00 50.25 191 ASP A O 1
ATOM 1538 N N . ASP A 1 192 ? 12.384 2.668 -29.623 1.00 49.72 192 ASP A N 1
ATOM 1539 C CA . ASP A 1 192 ? 11.776 3.288 -28.434 1.00 49.72 192 ASP A CA 1
ATOM 1540 C C . ASP A 1 192 ? 11.945 2.374 -27.214 1.00 49.72 192 ASP A C 1
ATOM 1542 O O . ASP A 1 192 ? 11.201 1.415 -27.004 1.00 49.72 192 ASP A O 1
ATOM 1546 N N . GLY A 1 193 ? 12.980 2.653 -26.422 1.00 55.53 193 GLY A N 1
ATOM 1547 C CA . GLY A 1 193 ? 13.330 1.886 -25.231 1.00 55.53 193 GLY A CA 1
ATOM 1548 C C . GLY A 1 193 ? 12.161 1.662 -24.261 1.00 55.53 193 GLY A C 1
ATOM 1549 O O . GLY A 1 193 ? 11.361 2.553 -23.972 1.00 55.53 193 GLY A O 1
ATOM 1550 N N . PHE A 1 194 ? 12.089 0.462 -23.694 1.00 63.19 194 PHE A N 1
ATOM 1551 C CA . PHE A 1 194 ? 11.082 0.092 -22.710 1.00 63.19 194 PHE A CA 1
ATOM 1552 C C . PHE A 1 194 ? 11.422 0.721 -21.354 1.00 63.19 194 PHE A C 1
ATOM 1554 O O . PHE A 1 194 ? 12.481 0.457 -20.789 1.00 63.19 194 PHE A O 1
ATOM 1561 N N . PHE A 1 195 ? 10.538 1.580 -20.832 1.00 65.94 195 PHE A N 1
ATOM 1562 C CA . PHE A 1 195 ? 10.782 2.329 -19.588 1.00 65.94 195 PHE A CA 1
ATOM 1563 C C . PHE A 1 195 ? 12.060 3.205 -19.650 1.00 65.94 195 PHE A C 1
ATOM 1565 O O . PHE A 1 195 ? 12.775 3.384 -18.662 1.00 65.94 195 PHE A O 1
ATOM 1572 N N . GLY A 1 196 ? 12.385 3.710 -20.849 1.00 60.78 196 GLY A N 1
ATOM 1573 C CA . GLY A 1 196 ? 13.603 4.482 -21.113 1.00 60.78 196 GLY A CA 1
ATOM 1574 C C . GLY A 1 196 ? 14.884 3.645 -21.223 1.00 60.78 196 GLY A C 1
ATOM 1575 O O . GLY A 1 196 ? 15.963 4.222 -21.341 1.00 60.78 196 GLY A O 1
ATOM 1576 N N . PHE A 1 197 ? 14.785 2.312 -21.199 1.00 58.94 197 PHE A N 1
ATOM 1577 C CA . PHE A 1 197 ? 15.916 1.402 -21.364 1.00 58.94 197 PHE A CA 1
ATOM 1578 C C . PHE A 1 197 ? 15.955 0.813 -22.772 1.00 58.94 197 PHE A C 1
ATOM 1580 O O . PHE A 1 197 ? 14.941 0.354 -23.295 1.00 58.94 197 PHE A O 1
ATOM 1587 N N . ALA A 1 198 ? 17.144 0.790 -23.375 1.00 61.81 198 ALA A N 1
ATOM 1588 C CA . ALA A 1 198 ? 17.363 0.064 -24.617 1.00 61.81 198 ALA A CA 1
ATOM 1589 C C . ALA A 1 198 ? 17.184 -1.434 -24.350 1.00 61.81 198 ALA A C 1
ATOM 1591 O O . ALA A 1 198 ? 17.887 -2.007 -23.517 1.00 61.81 198 ALA A O 1
ATOM 1592 N N . LEU A 1 199 ? 16.230 -2.056 -25.039 1.00 63.44 199 LEU A N 1
ATOM 1593 C CA . LEU A 1 199 ? 16.062 -3.498 -24.960 1.00 63.44 199 LEU A CA 1
ATOM 1594 C C . LEU A 1 199 ? 17.193 -4.179 -25.743 1.00 63.44 199 LEU A C 1
ATOM 1596 O O . LEU A 1 199 ? 17.485 -3.781 -26.875 1.00 63.44 199 LEU A O 1
ATOM 1600 N N . PRO A 1 200 ? 17.827 -5.214 -25.178 1.00 59.38 200 PRO A N 1
ATOM 1601 C CA . PRO A 1 200 ? 18.789 -6.029 -25.903 1.00 59.38 200 PRO A CA 1
ATOM 1602 C C . PRO A 1 200 ? 18.170 -6.640 -27.164 1.00 59.38 200 PRO A C 1
ATOM 1604 O O . PRO A 1 200 ? 17.008 -7.061 -27.177 1.00 59.38 200 PRO A O 1
ATOM 1607 N N . ARG A 1 201 ? 18.966 -6.741 -28.235 1.00 58.59 201 ARG A N 1
ATOM 1608 C CA . ARG A 1 201 ? 18.545 -7.439 -29.459 1.00 58.59 201 ARG A CA 1
ATOM 1609 C C . ARG A 1 201 ? 18.207 -8.897 -29.130 1.00 58.59 201 ARG A C 1
ATOM 1611 O O . ARG A 1 201 ? 19.020 -9.591 -28.528 1.00 58.59 201 ARG A O 1
ATOM 1618 N N . GLY A 1 202 ? 17.033 -9.358 -29.564 1.00 59.19 202 GLY A N 1
ATOM 1619 C CA . GLY A 1 202 ? 16.589 -10.751 -29.422 1.00 59.19 202 GLY A CA 1
ATOM 1620 C C . GLY A 1 202 ? 15.507 -11.004 -28.367 1.00 59.19 202 GLY A C 1
ATOM 1621 O O . GLY A 1 202 ? 14.881 -12.054 -28.427 1.00 59.19 202 GLY A O 1
ATOM 1622 N N . ILE A 1 203 ? 15.211 -10.047 -27.473 1.00 62.25 203 ILE A N 1
ATOM 1623 C CA . ILE A 1 203 ? 14.123 -10.183 -26.471 1.00 62.25 203 ILE A CA 1
ATOM 1624 C C . ILE A 1 203 ? 12.721 -9.948 -27.086 1.00 62.25 203 ILE A C 1
ATOM 1626 O O . ILE A 1 203 ? 11.679 -10.154 -26.466 1.00 62.25 203 ILE A O 1
ATOM 1630 N N . THR A 1 204 ? 12.666 -9.541 -28.352 1.00 62.50 204 THR A N 1
ATOM 1631 C CA . THR A 1 204 ? 11.432 -9.313 -29.113 1.00 62.50 204 THR A CA 1
ATOM 1632 C C . THR A 1 204 ? 10.548 -10.562 -29.175 1.00 62.50 204 THR A C 1
ATOM 1634 O O . THR A 1 204 ? 10.989 -11.616 -29.631 1.00 62.50 204 THR A O 1
ATOM 1637 N N . GLY A 1 205 ? 9.272 -10.438 -28.795 1.00 63.03 205 GLY A N 1
ATOM 1638 C CA . GLY A 1 205 ? 8.319 -11.552 -28.766 1.00 63.03 205 GLY A CA 1
ATOM 1639 C C . GLY A 1 205 ? 8.292 -12.351 -27.459 1.00 63.03 205 GLY A C 1
ATOM 1640 O O . GLY A 1 205 ? 7.470 -13.259 -27.349 1.00 63.03 205 GLY A O 1
ATOM 1641 N N . SER A 1 206 ? 9.126 -11.997 -26.479 1.00 71.88 206 SER A N 1
ATOM 1642 C CA . SER A 1 206 ? 9.083 -12.555 -25.127 1.00 71.88 206 SER A CA 1
ATOM 1643 C C . SER A 1 206 ? 8.267 -11.667 -24.186 1.00 71.88 206 SER A C 1
ATOM 1645 O O . SER A 1 206 ? 8.186 -10.445 -24.352 1.00 71.88 206 SER A O 1
ATOM 1647 N N . ALA A 1 207 ? 7.663 -12.288 -23.176 1.00 81.12 207 ALA A N 1
ATOM 1648 C CA . ALA A 1 207 ? 7.066 -11.576 -22.058 1.00 81.12 207 ALA A CA 1
ATOM 1649 C C . ALA A 1 207 ? 8.109 -11.405 -20.954 1.00 81.12 207 ALA A C 1
ATOM 1651 O O . ALA A 1 207 ? 8.685 -12.386 -20.485 1.00 81.12 207 ALA A O 1
ATOM 1652 N N . ILE A 1 208 ? 8.324 -10.170 -20.512 1.00 84.94 208 ILE A N 1
ATOM 1653 C CA . ILE A 1 208 ? 9.189 -9.882 -19.367 1.00 84.94 208 ILE A CA 1
ATOM 1654 C C . ILE A 1 208 ? 8.354 -9.429 -18.168 1.00 84.94 208 ILE A C 1
ATOM 1656 O O . ILE A 1 208 ? 7.312 -8.790 -18.348 1.00 84.94 208 ILE A O 1
ATOM 1660 N N . PRO A 1 209 ? 8.777 -9.721 -16.932 1.00 88.06 209 PRO A N 1
ATOM 1661 C CA . PRO A 1 209 ? 8.161 -9.140 -15.750 1.00 88.06 209 PRO A CA 1
ATOM 1662 C C . PRO A 1 209 ? 8.205 -7.615 -15.824 1.00 88.06 209 PRO A C 1
ATOM 1664 O O . PRO A 1 209 ? 9.223 -7.023 -16.175 1.00 88.06 209 PRO A O 1
ATOM 1667 N N . CYS A 1 210 ? 7.106 -6.960 -15.466 1.00 88.00 210 CYS A N 1
ATOM 1668 C CA . CYS A 1 210 ? 7.034 -5.509 -15.489 1.00 88.00 210 CYS A CA 1
ATOM 1669 C C . CYS A 1 210 ? 7.955 -4.919 -14.403 1.00 88.00 210 CYS A C 1
ATOM 1671 O O . CYS A 1 210 ? 7.645 -5.057 -13.210 1.00 88.00 210 CYS A O 1
ATOM 1673 N N . PRO A 1 211 ? 9.038 -4.208 -14.770 1.00 85.12 211 PRO A N 1
ATOM 1674 C CA . PRO A 1 211 ? 10.029 -3.714 -13.815 1.00 85.12 211 PRO A CA 1
ATOM 1675 C C . PRO A 1 211 ? 9.411 -2.709 -12.841 1.00 85.12 211 PRO A C 1
ATOM 1677 O O . PRO A 1 211 ? 9.711 -2.712 -11.649 1.00 85.12 211 PRO A O 1
ATOM 1680 N N . LEU A 1 212 ? 8.449 -1.915 -13.321 1.00 88.31 212 LEU A N 1
ATOM 1681 C CA . LEU A 1 212 ? 7.720 -0.942 -12.516 1.00 88.31 212 LEU A CA 1
ATOM 1682 C C . LEU A 1 212 ? 6.813 -1.600 -11.463 1.00 88.31 212 LEU A C 1
ATOM 1684 O O . LEU A 1 212 ? 6.644 -1.065 -10.370 1.00 88.31 212 LEU A O 1
ATOM 1688 N N . CYS A 1 213 ? 6.216 -2.750 -11.782 1.00 90.00 213 CYS A N 1
ATOM 1689 C CA . CYS A 1 213 ? 5.267 -3.420 -10.892 1.00 90.00 213 CYS A CA 1
ATOM 1690 C C . CYS A 1 213 ? 5.927 -4.386 -9.924 1.00 90.00 213 CYS A C 1
ATOM 1692 O O . CYS A 1 213 ? 5.382 -4.621 -8.849 1.00 90.00 213 CYS A O 1
ATOM 1694 N N . ILE A 1 214 ? 7.045 -4.981 -10.333 1.00 88.06 214 ILE A N 1
ATOM 1695 C CA . ILE A 1 214 ? 7.687 -6.089 -9.632 1.00 88.06 214 ILE A CA 1
ATOM 1696 C C . ILE A 1 214 ? 9.001 -5.637 -8.960 1.00 88.06 214 ILE A C 1
ATOM 1698 O O . ILE A 1 214 ? 9.474 -6.317 -8.058 1.00 88.06 214 ILE A O 1
ATOM 1702 N N . ASP A 1 215 ? 9.509 -4.428 -9.252 1.00 85.81 215 ASP A N 1
ATOM 1703 C CA . ASP A 1 215 ? 10.773 -3.889 -8.696 1.00 85.81 215 ASP A CA 1
ATOM 1704 C C . ASP A 1 215 ? 11.987 -4.775 -9.040 1.00 85.81 215 ASP A C 1
ATOM 1706 O O . ASP A 1 215 ? 12.882 -4.972 -8.217 1.00 85.81 215 ASP A O 1
ATOM 1710 N N . VAL A 1 216 ? 11.981 -5.350 -10.245 1.00 84.50 216 VAL A N 1
ATOM 1711 C CA . VAL A 1 216 ? 13.103 -6.103 -10.825 1.00 84.50 216 VAL A CA 1
ATOM 1712 C C . VAL A 1 216 ? 13.757 -5.268 -11.912 1.00 84.50 216 VAL A C 1
ATOM 1714 O O . VAL A 1 216 ? 13.087 -4.463 -12.564 1.00 84.50 216 VAL A O 1
ATOM 1717 N N . HIS A 1 217 ? 15.065 -5.432 -12.096 1.00 83.81 217 HIS A N 1
ATOM 1718 C CA . HIS A 1 217 ? 15.753 -4.766 -13.191 1.00 83.81 217 HIS A CA 1
ATOM 1719 C C . HIS A 1 217 ? 15.362 -5.395 -14.532 1.00 83.81 217 HIS A C 1
ATOM 1721 O O . HIS A 1 217 ? 14.842 -6.513 -14.605 1.00 83.81 217 HIS A O 1
ATOM 1727 N N . ILE A 1 218 ? 15.578 -4.630 -15.595 1.00 80.25 218 ILE A N 1
ATOM 1728 C CA . ILE A 1 218 ? 15.382 -5.103 -16.962 1.00 80.25 218 ILE A CA 1
ATOM 1729 C C . ILE A 1 218 ? 16.642 -5.888 -17.345 1.00 80.25 218 ILE A C 1
ATOM 1731 O O . ILE A 1 218 ? 17.734 -5.364 -17.125 1.00 80.25 218 ILE A O 1
ATOM 1735 N N . PRO A 1 219 ? 16.516 -7.115 -17.878 1.00 81.94 219 PRO A N 1
ATOM 1736 C CA . PRO A 1 219 ? 17.672 -7.911 -18.264 1.00 81.94 219 PRO A CA 1
ATOM 1737 C C . PRO A 1 219 ? 18.426 -7.248 -19.424 1.00 81.94 219 PRO A C 1
ATOM 1739 O O . PRO A 1 219 ? 17.818 -6.708 -20.352 1.00 81.94 219 PRO A O 1
ATOM 1742 N N . GLU A 1 220 ? 19.753 -7.317 -19.381 1.00 81.00 220 GLU A N 1
ATOM 1743 C CA . GLU A 1 220 ? 20.681 -6.749 -20.364 1.00 81.00 220 GLU A CA 1
ATOM 1744 C C . GLU A 1 220 ? 20.988 -7.718 -21.519 1.00 81.00 220 GLU A C 1
ATOM 1746 O O . GLU A 1 220 ? 21.631 -7.342 -22.502 1.00 81.00 220 GLU A O 1
ATOM 1751 N N . SER A 1 221 ? 20.510 -8.964 -21.452 1.00 79.69 221 SER A N 1
ATOM 1752 C CA . SER A 1 221 ? 20.659 -9.958 -22.522 1.00 79.69 221 SER A CA 1
ATOM 1753 C C . SER A 1 221 ? 19.587 -11.053 -22.467 1.00 79.69 221 SER A C 1
ATOM 1755 O O . SER A 1 221 ? 18.905 -11.220 -21.456 1.00 79.69 221 SER A O 1
ATOM 1757 N N . MET A 1 222 ? 19.463 -11.828 -23.552 1.00 78.88 222 MET A N 1
ATOM 1758 C CA . MET A 1 222 ? 18.643 -13.050 -23.565 1.00 78.88 222 MET A CA 1
ATOM 1759 C C . MET A 1 222 ? 19.154 -14.093 -22.567 1.00 78.88 222 MET A C 1
ATOM 1761 O O . MET A 1 222 ? 18.352 -14.665 -21.837 1.00 78.88 222 MET A O 1
ATOM 1765 N N . ASP A 1 223 ? 20.475 -14.274 -22.476 1.00 84.44 223 ASP A N 1
ATOM 1766 C CA . ASP A 1 223 ? 21.091 -15.211 -21.528 1.00 84.44 223 ASP A CA 1
ATOM 1767 C C . ASP A 1 223 ? 20.737 -14.858 -20.076 1.00 84.44 223 ASP A C 1
ATOM 1769 O O . ASP A 1 223 ? 20.498 -15.739 -19.253 1.00 84.44 223 ASP A O 1
ATOM 1773 N N . GLU A 1 224 ? 20.665 -13.563 -19.754 1.00 86.06 224 GLU A N 1
ATOM 1774 C CA . GLU A 1 224 ? 20.232 -13.110 -18.435 1.00 86.06 224 GLU A CA 1
ATOM 1775 C C . GLU A 1 224 ? 18.735 -13.338 -18.208 1.00 86.06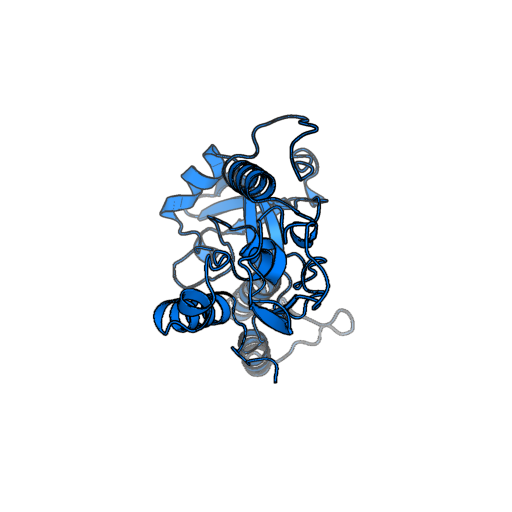 224 GLU A C 1
ATOM 1777 O O . GLU A 1 224 ? 18.354 -13.814 -17.140 1.00 86.06 224 GLU A O 1
ATOM 1782 N N . LEU A 1 225 ? 17.884 -13.034 -19.191 1.00 83.50 225 LEU A N 1
ATOM 1783 C CA . LEU A 1 225 ? 16.442 -13.266 -19.079 1.00 83.50 225 LEU A CA 1
ATOM 1784 C C . LEU A 1 225 ? 16.116 -14.751 -18.847 1.00 83.50 225 LEU A C 1
ATOM 1786 O O . LEU A 1 225 ? 15.221 -15.068 -18.062 1.00 83.50 225 LEU A O 1
ATOM 1790 N N . GLU A 1 226 ? 16.847 -15.647 -19.511 1.00 84.00 226 GLU A N 1
ATOM 1791 C CA . GLU A 1 226 ? 16.711 -17.103 -19.387 1.00 84.00 226 GLU A CA 1
ATOM 1792 C C . GLU A 1 226 ? 17.492 -17.685 -18.196 1.00 84.00 226 GLU A C 1
ATOM 1794 O O . GLU A 1 226 ? 17.416 -18.886 -17.923 1.00 84.00 226 GLU A O 1
ATOM 1799 N N . SER A 1 227 ? 18.228 -16.849 -17.457 1.00 89.12 227 SER A N 1
ATOM 1800 C CA . SER A 1 227 ? 19.000 -17.297 -16.303 1.00 89.12 227 SER A CA 1
ATOM 1801 C C . SER A 1 227 ? 18.101 -17.726 -15.143 1.00 89.12 227 SER A C 1
ATOM 1803 O O . SER A 1 227 ? 17.053 -17.138 -14.847 1.00 89.12 227 SER A O 1
ATOM 1805 N N . VAL A 1 228 ? 18.566 -18.740 -14.412 1.00 90.62 228 VAL A N 1
ATOM 1806 C CA . VAL A 1 228 ? 17.896 -19.227 -13.200 1.00 90.62 228 VAL A CA 1
ATOM 1807 C C . VAL A 1 228 ? 17.859 -18.130 -12.133 1.00 90.62 228 VAL A C 1
ATOM 1809 O O . VAL A 1 228 ? 16.892 -18.021 -11.378 1.00 90.62 228 VAL A O 1
ATOM 1812 N N . GLU A 1 229 ? 18.895 -17.297 -12.070 1.00 92.25 229 GLU A N 1
ATOM 1813 C CA . GLU A 1 229 ? 19.015 -16.172 -11.150 1.00 92.25 229 GLU A CA 1
ATOM 1814 C C . GLU A 1 229 ? 17.912 -15.134 -11.383 1.00 92.25 229 GLU A C 1
ATOM 1816 O O . GLU A 1 229 ? 17.247 -14.718 -10.426 1.00 92.25 229 GLU A O 1
ATOM 1821 N N . TYR A 1 230 ? 17.672 -14.752 -12.640 1.00 89.38 230 TYR A N 1
ATOM 1822 C CA . TYR A 1 230 ? 16.627 -13.793 -12.995 1.00 89.38 230 TYR A CA 1
ATOM 1823 C C . TYR A 1 230 ? 15.224 -14.352 -12.730 1.00 89.38 230 TYR A C 1
ATOM 1825 O O . TYR A 1 230 ? 14.368 -13.667 -12.153 1.00 89.38 230 TYR A O 1
ATOM 1833 N N . GLU A 1 231 ? 14.990 -15.626 -13.061 1.00 89.12 231 GLU A N 1
ATOM 1834 C CA . GLU A 1 231 ? 13.729 -16.307 -12.759 1.00 89.12 231 GLU A CA 1
ATOM 1835 C C . GLU A 1 231 ? 13.464 -16.348 -11.244 1.00 89.12 231 GLU A C 1
ATOM 1837 O O . GLU A 1 231 ? 12.359 -16.036 -10.783 1.00 89.12 231 GLU A O 1
ATOM 1842 N N . GLN A 1 232 ? 14.476 -16.695 -10.442 1.00 90.75 232 GLN A N 1
ATOM 1843 C CA . GLN A 1 232 ? 14.365 -16.722 -8.984 1.00 90.75 232 GLN A CA 1
ATOM 1844 C C . GLN A 1 232 ? 14.082 -15.334 -8.407 1.00 90.75 232 GLN A C 1
ATOM 1846 O O . GLN A 1 232 ? 13.186 -15.203 -7.566 1.00 90.75 232 GLN A O 1
ATOM 1851 N N . ALA A 1 233 ? 14.803 -14.305 -8.860 1.00 90.69 233 ALA A N 1
ATOM 1852 C CA . ALA A 1 233 ? 14.592 -12.925 -8.429 1.00 90.69 233 ALA A CA 1
ATOM 1853 C C . ALA A 1 233 ? 13.160 -12.464 -8.733 1.00 90.69 233 ALA A C 1
ATOM 1855 O O . ALA A 1 233 ? 12.464 -11.941 -7.857 1.00 90.69 233 ALA A O 1
ATOM 1856 N N . THR A 1 234 ? 12.681 -12.759 -9.941 1.00 89.56 234 THR A N 1
ATOM 1857 C CA . THR A 1 234 ? 11.316 -12.465 -10.375 1.00 89.56 234 THR A CA 1
ATOM 1858 C C . THR A 1 234 ? 10.285 -13.173 -9.502 1.00 89.56 234 THR A C 1
ATOM 1860 O O . THR A 1 234 ? 9.392 -12.529 -8.949 1.00 89.56 234 THR A O 1
ATOM 1863 N N . ARG A 1 235 ? 10.412 -14.490 -9.305 1.00 90.88 235 ARG A N 1
ATOM 1864 C CA . ARG A 1 235 ? 9.495 -15.266 -8.453 1.00 90.88 235 ARG A CA 1
ATOM 1865 C C . ARG A 1 235 ? 9.418 -14.706 -7.039 1.00 90.88 235 ARG A C 1
ATOM 1867 O O . ARG A 1 235 ? 8.324 -14.513 -6.509 1.00 90.88 235 ARG A O 1
ATOM 1874 N N . GLN A 1 236 ? 10.567 -14.414 -6.434 1.00 91.00 236 GLN A N 1
ATOM 1875 C CA . GLN A 1 236 ? 10.624 -13.817 -5.100 1.00 91.00 236 GLN A CA 1
ATOM 1876 C C . GLN A 1 236 ? 9.909 -12.464 -5.052 1.00 91.00 236 GLN A C 1
ATOM 1878 O O . GLN A 1 236 ? 9.205 -12.174 -4.082 1.00 91.00 236 GLN A O 1
ATOM 1883 N N . ALA A 1 237 ? 10.052 -11.651 -6.096 1.00 90.06 237 ALA A N 1
ATOM 1884 C CA . ALA A 1 237 ? 9.408 -10.354 -6.184 1.00 90.06 237 ALA A CA 1
ATOM 1885 C C . ALA A 1 237 ? 7.875 -10.455 -6.326 1.00 90.06 237 ALA A C 1
ATOM 1887 O O . ALA A 1 237 ? 7.160 -9.761 -5.598 1.00 90.06 237 ALA A O 1
ATOM 1888 N N . PHE A 1 238 ? 7.359 -11.381 -7.146 1.00 89.44 238 PHE A N 1
ATOM 1889 C CA . PHE A 1 238 ? 5.919 -11.687 -7.212 1.00 89.44 238 PHE A CA 1
ATOM 1890 C C . PHE A 1 238 ? 5.372 -12.118 -5.844 1.00 89.44 238 PHE A C 1
ATOM 1892 O O . PHE A 1 238 ? 4.405 -11.530 -5.347 1.00 89.44 238 PHE A O 1
ATOM 1899 N N . TYR A 1 239 ? 6.034 -13.071 -5.181 1.00 88.94 239 TYR A N 1
ATOM 1900 C CA . TYR A 1 239 ? 5.595 -13.562 -3.872 1.00 88.94 239 TYR A CA 1
ATOM 1901 C C . TYR A 1 239 ? 5.620 -12.484 -2.792 1.00 88.94 239 TYR A C 1
ATOM 1903 O O . TYR A 1 239 ? 4.687 -12.378 -1.996 1.00 88.94 239 TYR A O 1
ATOM 1911 N N . LYS A 1 240 ? 6.652 -11.637 -2.778 1.00 87.31 240 LYS A N 1
ATOM 1912 C CA . LYS A 1 240 ? 6.754 -10.504 -1.850 1.00 87.31 240 LYS A CA 1
ATOM 1913 C C .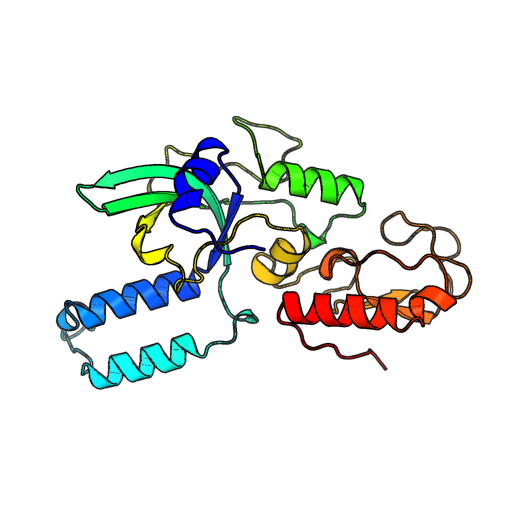 LYS A 1 240 ? 5.579 -9.535 -1.995 1.00 87.31 240 LYS A C 1
ATOM 1915 O O . LYS A 1 240 ? 5.158 -8.936 -1.006 1.00 87.31 240 LYS A O 1
ATOM 1920 N N . LEU A 1 241 ? 5.059 -9.382 -3.209 1.00 84.94 241 LEU A N 1
ATOM 1921 C CA . LEU A 1 241 ? 3.905 -8.539 -3.501 1.00 84.94 241 LEU A CA 1
ATOM 1922 C C . LEU A 1 241 ? 2.566 -9.256 -3.296 1.00 84.94 241 LEU A C 1
ATOM 1924 O O . LEU A 1 241 ? 1.536 -8.592 -3.351 1.00 84.94 241 LEU A O 1
ATOM 1928 N N . GLY A 1 242 ? 2.564 -10.550 -2.959 1.00 82.25 242 GLY A N 1
ATOM 1929 C CA . GLY A 1 242 ? 1.352 -11.344 -2.745 1.00 82.25 242 GLY A CA 1
ATOM 1930 C C . GLY A 1 242 ? 0.683 -11.805 -4.040 1.00 82.25 242 GLY A C 1
ATOM 1931 O O . GLY A 1 242 ? -0.519 -12.057 -4.038 1.00 82.25 242 GLY A O 1
ATOM 1932 N N . TYR A 1 243 ? 1.444 -11.886 -5.131 1.00 83.12 243 TYR A N 1
ATOM 1933 C CA . TYR A 1 243 ? 0.986 -12.406 -6.413 1.00 83.12 243 TYR A CA 1
ATOM 1934 C C . TYR A 1 243 ? 1.516 -13.819 -6.647 1.00 83.12 243 TYR A C 1
ATOM 1936 O O . TYR A 1 243 ? 2.621 -14.165 -6.222 1.00 83.12 243 TYR A O 1
ATOM 1944 N N . THR A 1 244 ? 0.739 -14.622 -7.368 1.00 80.88 244 THR A N 1
ATOM 1945 C CA . THR A 1 244 ? 1.202 -15.916 -7.867 1.00 80.88 244 THR A CA 1
ATOM 1946 C C . THR A 1 244 ? 2.054 -15.705 -9.108 1.00 80.88 244 THR A C 1
ATOM 1948 O O . THR A 1 244 ? 1.686 -14.944 -10.003 1.00 80.88 244 THR A O 1
ATOM 1951 N N . PHE A 1 245 ? 3.194 -16.387 -9.174 1.00 81.12 245 PHE A N 1
ATOM 1952 C CA . PHE A 1 245 ? 4.007 -16.405 -10.380 1.00 81.12 245 PHE A CA 1
ATOM 1953 C C . PHE A 1 245 ? 3.401 -17.377 -11.399 1.00 81.12 245 PHE A C 1
ATOM 1955 O O . PHE A 1 245 ? 3.442 -18.593 -11.206 1.00 81.12 245 PHE A O 1
ATOM 1962 N N . HIS A 1 246 ? 2.854 -16.836 -12.483 1.00 76.19 246 HIS A N 1
ATOM 1963 C CA . HIS A 1 246 ? 2.421 -17.595 -13.651 1.00 76.19 246 HIS A CA 1
ATOM 1964 C C . HIS A 1 246 ? 3.132 -17.033 -14.873 1.00 76.19 246 HIS A C 1
ATOM 1966 O O . HIS A 1 246 ? 2.995 -15.844 -15.157 1.00 76.19 246 HIS A O 1
ATOM 1972 N N . TYR A 1 247 ? 3.902 -17.878 -15.559 1.00 69.69 247 TYR A N 1
ATOM 1973 C CA . TYR A 1 247 ? 4.495 -17.502 -16.836 1.00 69.69 247 TYR A CA 1
ATOM 1974 C C . TYR A 1 247 ? 3.357 -17.332 -17.853 1.00 69.69 247 TYR A C 1
ATOM 1976 O O . TYR A 1 247 ? 2.520 -18.237 -17.952 1.00 69.69 247 TYR A O 1
ATOM 1984 N N . PRO A 1 248 ? 3.276 -16.206 -18.575 1.00 64.75 248 PRO A N 1
ATOM 1985 C CA . PRO A 1 248 ? 2.378 -16.102 -19.712 1.00 64.75 248 PRO A CA 1
ATOM 1986 C C . PRO A 1 248 ? 2.865 -17.092 -20.778 1.00 64.75 248 PRO A C 1
ATOM 1988 O O . PRO A 1 248 ? 4.039 -17.077 -21.149 1.00 64.75 248 PRO A O 1
ATOM 1991 N N . GLY A 1 249 ? 1.983 -18.016 -21.162 1.00 53.41 249 GLY A N 1
ATOM 1992 C CA . GLY A 1 249 ? 2.226 -18.976 -22.241 1.00 53.41 249 GLY A CA 1
ATOM 1993 C C . GLY A 1 249 ? 2.023 -18.373 -23.621 1.00 53.41 249 GLY A C 1
ATOM 1994 O O . GLY A 1 249 ? 1.423 -17.277 -23.707 1.00 53.41 249 GLY A O 1
#

Sequence (249 aa):
MKQVTISQLDTIVKRNEVCLLDMTHLTIQFVKRLVNHSPGNIATKQGNKRLPLEMWWEILAWAEMTDPNHHTYRLVQALSLEEHGTQRILACAKIPKWNPCGLLETEEACNKYRACLKRPGKGQNPNRPFVLPDTNNQDSLIKIKDSLTGRDSKILFRALSVSDVISRAEKGECFLCASDRWCFLPRDYEDDGFFGFALPRGITGSAIPCPLCIDVHIPESMDELESVEYEQATRQAFYKLGYTFHYPG

pLDDT: mean 84.57, std 10.52, range [49.72, 96.31]

Radius of gyration: 21.48 Å; chains: 1; bounding box: 56×42×64 Å